Protein AF-A0A415JH06-F1 (afdb_monomer_lite)

Secondary structure (DSSP, 8-state):
-PPPHHHHHHHHHHHTB-TTS-EEEEE-SSEEEEE-TTSSS-EEEEEEEETTTTEEEEEEEESSHHHHHHHHS----PPPHHHHHHHHHHHHHHHHTT---TT---HHHHHHHHHHT--HHHHTHHHHHHHHHHHS-HHHHHHHHHHHHHHHSS-HHHHHHHHHHHHHHHHHHHHHHHHHHHHHHHHHHTTTT--------------

Radius of gyration: 36.56 Å; chains: 1; bounding box: 69×74×121 Å

Structure (mmCIF, N/CA/C/O backbone):
data_AF-A0A415JH06-F1
#
_entry.id   AF-A0A415JH06-F1
#
loop_
_atom_site.group_PDB
_atom_site.id
_atom_site.type_symbol
_atom_site.label_atom_id
_atom_site.label_alt_id
_atom_site.label_comp_id
_atom_site.label_asym_id
_atom_site.label_entity_id
_atom_site.label_seq_id
_atom_site.pdbx_PDB_ins_code
_atom_site.Cartn_x
_atom_site.Cartn_y
_atom_site.Cartn_z
_atom_site.occupancy
_atom_site.B_iso_or_equiv
_atom_site.auth_seq_id
_atom_site.auth_comp_id
_atom_site.auth_asym_id
_atom_site.auth_atom_id
_atom_site.pdbx_PDB_model_num
ATOM 1 N N . MET A 1 1 ? 10.300 -37.126 -25.529 1.00 42.97 1 MET A N 1
ATOM 2 C CA . MET A 1 1 ? 10.811 -37.361 -24.164 1.00 42.97 1 MET A CA 1
ATOM 3 C C . MET A 1 1 ? 10.713 -36.023 -23.460 1.00 42.97 1 MET A C 1
ATOM 5 O O . MET A 1 1 ? 11.270 -35.069 -23.977 1.00 42.97 1 MET A O 1
ATOM 9 N N . THR A 1 2 ? 9.890 -35.905 -22.423 1.00 51.53 2 THR A N 1
ATOM 10 C CA . THR A 1 2 ? 9.711 -34.659 -21.663 1.00 51.53 2 THR A CA 1
ATOM 11 C C . THR A 1 2 ? 10.742 -34.637 -20.541 1.00 51.53 2 THR A C 1
ATOM 13 O O . THR A 1 2 ? 10.741 -35.566 -19.733 1.00 51.53 2 THR A O 1
ATOM 16 N N . ASN A 1 3 ? 11.623 -33.631 -20.522 1.00 54.59 3 ASN A N 1
ATOM 17 C CA . ASN A 1 3 ? 12.572 -33.435 -19.422 1.00 54.59 3 ASN A CA 1
ATOM 18 C C . ASN A 1 3 ? 11.812 -33.326 -18.097 1.00 54.59 3 ASN A C 1
ATOM 20 O O . ASN A 1 3 ? 10.712 -32.770 -18.035 1.00 54.59 3 ASN A O 1
ATOM 24 N N . SER A 1 4 ? 12.384 -33.890 -17.041 1.00 73.12 4 SER A N 1
ATOM 25 C CA . SER A 1 4 ? 11.840 -33.763 -15.696 1.00 73.12 4 SER A CA 1
ATOM 26 C C . SER A 1 4 ? 11.995 -32.321 -15.189 1.00 73.12 4 SER A C 1
ATOM 28 O O . SER A 1 4 ? 12.929 -31.611 -15.557 1.00 73.12 4 SER A O 1
ATOM 30 N N . TYR A 1 5 ? 11.089 -31.874 -14.317 1.00 62.12 5 TYR A N 1
ATOM 31 C CA . TYR A 1 5 ? 11.117 -30.527 -13.725 1.00 62.12 5 TYR A CA 1
ATOM 32 C C . TYR A 1 5 ? 12.491 -30.108 -13.132 1.00 62.12 5 TYR A C 1
ATOM 34 O O . TYR A 1 5 ? 12.878 -28.951 -13.301 1.00 62.12 5 TYR A O 1
ATOM 42 N N . PRO A 1 6 ? 13.280 -31.002 -12.492 1.00 68.50 6 PRO A N 1
ATOM 43 C CA . PRO A 1 6 ? 14.642 -30.678 -12.051 1.00 68.50 6 PRO A CA 1
ATOM 44 C C . PRO A 1 6 ? 15.636 -30.460 -13.202 1.00 68.50 6 PRO A C 1
ATOM 46 O O . PRO A 1 6 ? 16.475 -29.567 -13.117 1.00 68.50 6 PRO A O 1
ATOM 49 N N . GLU A 1 7 ? 15.542 -31.248 -14.276 1.00 68.12 7 GLU A N 1
ATOM 50 C CA . GLU A 1 7 ? 16.403 -31.112 -15.462 1.00 68.12 7 GLU A CA 1
ATOM 51 C C . GLU A 1 7 ? 16.113 -29.810 -16.208 1.00 68.12 7 GLU A C 1
ATOM 53 O O . GLU A 1 7 ? 17.033 -29.183 -16.724 1.00 68.12 7 GLU A O 1
ATOM 58 N N . GLN A 1 8 ? 14.852 -29.370 -16.208 1.00 67.25 8 GLN A N 1
ATOM 59 C CA . GLN A 1 8 ? 14.459 -28.091 -16.790 1.00 67.25 8 GLN A CA 1
ATOM 60 C C . GLN A 1 8 ? 15.022 -26.908 -15.993 1.00 67.25 8 GLN A C 1
ATOM 62 O O . GLN A 1 8 ? 15.700 -26.071 -16.570 1.00 67.25 8 GLN A O 1
ATOM 67 N N . LYS A 1 9 ? 14.902 -26.906 -14.657 1.00 66.94 9 LYS A N 1
ATOM 68 C CA . LYS A 1 9 ? 15.532 -25.870 -13.812 1.00 66.94 9 LYS A CA 1
ATOM 69 C C . LYS A 1 9 ? 17.047 -25.786 -13.977 1.00 66.94 9 LYS A C 1
ATOM 71 O O . LYS A 1 9 ? 17.619 -24.705 -13.885 1.00 66.94 9 LYS A O 1
ATOM 76 N N . MET A 1 10 ? 17.705 -26.929 -14.160 1.00 64.25 10 MET A N 1
ATOM 77 C CA . MET A 1 10 ? 19.150 -26.976 -14.365 1.00 64.25 10 MET A CA 1
ATOM 78 C C . MET A 1 10 ? 19.542 -26.468 -15.758 1.00 64.25 10 MET A C 1
ATOM 80 O O . MET A 1 10 ? 20.566 -25.802 -15.877 1.00 64.25 10 MET A O 1
ATOM 84 N N . ALA A 1 11 ? 18.731 -26.736 -16.786 1.00 65.25 11 ALA A N 1
ATOM 85 C CA . ALA A 1 11 ? 18.907 -26.162 -18.117 1.00 65.25 11 ALA A CA 1
ATOM 86 C C . ALA A 1 11 ? 18.709 -24.636 -18.100 1.00 65.25 11 ALA A C 1
ATOM 88 O O . ALA A 1 11 ? 19.595 -23.914 -18.549 1.00 65.25 11 ALA A O 1
ATOM 89 N N . ASP A 1 12 ? 17.637 -24.150 -17.470 1.00 64.69 12 ASP A N 1
ATOM 90 C CA . ASP A 1 12 ? 17.340 -22.717 -17.342 1.00 64.69 12 ASP A CA 1
ATOM 91 C C . ASP A 1 12 ? 18.459 -21.974 -16.578 1.00 64.69 12 ASP A C 1
ATOM 93 O O . ASP A 1 12 ? 18.867 -20.872 -16.941 1.00 64.69 12 ASP A O 1
ATOM 97 N N . ALA A 1 13 ? 19.024 -22.599 -15.536 1.00 61.72 13 ALA A N 1
ATOM 98 C CA . ALA A 1 13 ? 20.145 -22.037 -14.781 1.00 61.72 13 ALA A CA 1
ATOM 99 C C . ALA A 1 13 ? 21.459 -21.985 -15.582 1.00 61.72 13 ALA A C 1
ATOM 101 O O . ALA A 1 13 ? 22.298 -21.126 -15.316 1.00 61.72 13 ALA A O 1
ATOM 102 N N . LEU A 1 14 ? 21.655 -22.899 -16.537 1.00 61.44 14 LEU A N 1
ATOM 103 C CA . LEU A 1 14 ? 22.825 -22.910 -17.419 1.00 61.44 14 LEU A CA 1
ATOM 104 C C . LEU A 1 14 ? 22.693 -21.884 -18.549 1.00 61.44 14 LEU A C 1
ATOM 106 O O . LEU A 1 14 ? 23.699 -21.296 -18.933 1.00 61.44 14 LEU A O 1
ATOM 110 N N . GLU A 1 15 ? 21.478 -21.628 -19.040 1.00 71.31 15 GLU A N 1
ATOM 111 C CA . GLU A 1 15 ? 21.206 -20.555 -20.010 1.00 71.31 15 GLU A CA 1
ATOM 112 C C . GLU A 1 15 ? 21.390 -19.156 -19.403 1.00 71.31 15 GLU A C 1
ATOM 114 O O . GLU A 1 15 ? 21.759 -18.214 -20.102 1.00 71.31 15 GLU A O 1
ATOM 119 N N . ALA A 1 16 ? 21.207 -19.023 -18.087 1.00 75.00 16 ALA A N 1
ATOM 120 C CA . ALA A 1 16 ? 21.430 -17.775 -17.362 1.00 75.00 16 ALA A CA 1
ATOM 121 C C . ALA A 1 16 ? 22.917 -17.436 -17.137 1.00 75.00 16 ALA A C 1
ATOM 123 O O . ALA A 1 16 ? 23.209 -16.407 -16.531 1.00 75.00 16 ALA A O 1
ATOM 124 N N . ILE A 1 17 ? 23.864 -18.274 -17.572 1.00 81.56 17 ILE A N 1
ATOM 125 C CA . ILE A 1 17 ? 25.303 -18.053 -17.378 1.00 81.56 17 ILE A CA 1
ATOM 126 C C . ILE A 1 17 ? 25.980 -17.875 -18.738 1.00 81.56 17 ILE A C 1
ATOM 128 O O . ILE A 1 17 ? 25.924 -18.756 -19.594 1.00 81.56 17 ILE A O 1
ATOM 132 N N . ASP A 1 18 ? 26.656 -16.743 -18.939 1.00 79.25 18 ASP A N 1
ATOM 133 C CA . ASP A 1 18 ? 27.410 -16.502 -20.168 1.00 79.25 18 ASP A CA 1
ATOM 134 C C . ASP A 1 18 ? 28.688 -17.361 -20.245 1.00 79.25 18 ASP A C 1
ATOM 136 O O . ASP A 1 18 ? 29.145 -17.974 -19.276 1.00 79.25 18 ASP A O 1
ATOM 140 N N . THR A 1 19 ? 29.325 -17.374 -21.416 1.00 77.25 19 THR A N 1
ATOM 141 C CA . THR A 1 19 ? 30.556 -18.146 -21.670 1.00 77.25 19 THR A CA 1
ATOM 142 C C . THR A 1 19 ? 31.746 -17.751 -20.784 1.00 77.25 19 THR A C 1
ATOM 144 O O . THR A 1 19 ? 32.73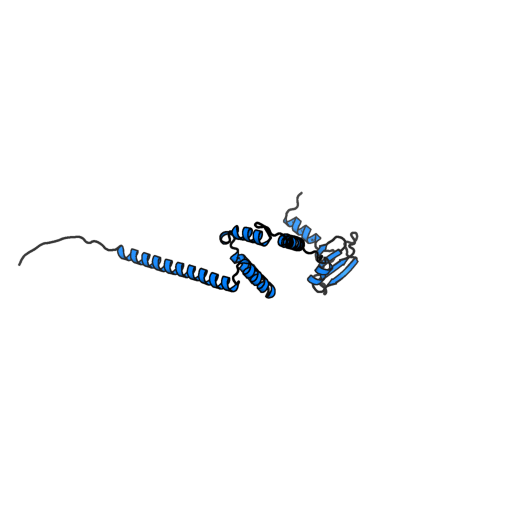9 -18.479 -20.727 1.00 77.25 19 THR A O 1
ATOM 147 N N . LYS A 1 20 ? 31.663 -16.616 -20.080 1.00 79.88 20 LYS A N 1
ATOM 148 C CA . LYS A 1 20 ? 32.675 -16.098 -19.151 1.00 79.88 20 LYS A CA 1
ATOM 149 C C . LYS A 1 20 ? 32.306 -16.348 -17.681 1.00 79.88 20 LYS A C 1
ATOM 151 O O . LYS A 1 20 ? 33.088 -15.983 -16.805 1.00 79.88 20 LYS A O 1
ATOM 156 N N . GLY A 1 21 ? 31.173 -16.997 -17.403 1.00 82.69 21 GLY A N 1
ATOM 157 C CA . GLY A 1 21 ? 30.698 -17.286 -16.050 1.00 82.69 21 GLY A CA 1
ATOM 158 C C . GLY A 1 21 ? 29.943 -16.129 -15.389 1.00 82.69 21 GLY A C 1
ATOM 159 O O . GLY A 1 21 ? 29.762 -16.144 -14.170 1.00 82.69 21 GLY A O 1
ATOM 160 N N . ASN A 1 22 ? 29.525 -15.121 -16.159 1.00 87.00 22 ASN A N 1
ATOM 161 C CA . ASN A 1 22 ? 28.680 -14.036 -15.669 1.00 87.00 22 ASN A CA 1
ATOM 162 C C . ASN A 1 22 ? 27.217 -14.472 -15.673 1.00 87.00 22 ASN A C 1
ATOM 164 O O . ASN A 1 22 ? 26.789 -15.203 -16.560 1.00 87.00 22 ASN A O 1
ATOM 168 N N . ILE A 1 23 ? 26.443 -13.993 -14.705 1.00 89.69 23 ILE A N 1
ATOM 169 C CA . ILE A 1 23 ? 25.026 -14.336 -14.573 1.00 89.69 23 ILE A CA 1
ATOM 170 C C . ILE A 1 23 ? 24.193 -13.268 -15.279 1.00 89.69 23 ILE A C 1
ATOM 172 O O . ILE A 1 23 ? 24.286 -12.093 -14.930 1.00 89.69 23 ILE A O 1
ATOM 176 N N . VAL A 1 24 ? 23.371 -13.664 -16.245 1.00 88.94 24 VAL A N 1
ATOM 177 C CA . VAL A 1 24 ? 22.401 -12.804 -16.925 1.00 88.94 24 VAL A CA 1
ATOM 178 C C . VAL A 1 24 ? 21.222 -12.565 -15.984 1.00 88.94 24 VAL A C 1
ATOM 180 O O . VAL A 1 24 ? 20.473 -13.483 -15.663 1.00 88.94 24 VAL A O 1
ATOM 183 N N . LEU A 1 25 ? 21.076 -11.328 -15.514 1.00 88.81 25 LEU A N 1
ATOM 184 C CA . LEU A 1 25 ? 19.974 -10.904 -14.649 1.00 88.81 25 LEU A CA 1
ATOM 185 C C . LEU A 1 25 ? 18.750 -10.478 -15.466 1.00 88.81 25 LEU A C 1
ATOM 187 O O . LEU A 1 25 ? 17.620 -10.748 -15.071 1.00 88.81 25 LEU A O 1
ATOM 191 N N . GLN A 1 26 ? 18.980 -9.806 -16.597 1.00 87.94 26 GLN A N 1
ATOM 192 C CA . GLN A 1 26 ? 17.938 -9.339 -17.508 1.00 87.94 26 GLN A CA 1
ATOM 193 C C . GLN A 1 26 ? 18.498 -9.274 -18.935 1.00 87.94 26 GLN A C 1
ATOM 195 O O . GLN A 1 26 ? 19.678 -8.981 -19.118 1.00 87.94 26 GLN A O 1
ATOM 200 N N . ASN A 1 27 ? 17.672 -9.554 -19.940 1.00 85.62 27 ASN A N 1
ATOM 201 C CA . ASN A 1 27 ? 18.050 -9.528 -21.354 1.00 85.62 27 ASN A CA 1
ATOM 202 C C . ASN A 1 27 ? 16.876 -8.968 -22.169 1.00 85.62 27 ASN A C 1
ATOM 204 O O . ASN A 1 27 ? 15.750 -9.436 -22.004 1.00 85.62 27 ASN A O 1
ATOM 208 N N . ASN A 1 28 ? 17.130 -7.966 -23.012 1.00 83.06 28 ASN A N 1
ATOM 209 C CA . ASN A 1 28 ? 16.125 -7.354 -23.890 1.00 83.06 28 ASN A CA 1
ATOM 210 C C . ASN A 1 28 ? 16.390 -7.623 -25.389 1.00 83.06 28 ASN A C 1
ATOM 212 O O . ASN A 1 28 ? 15.697 -7.079 -26.245 1.00 83.06 28 ASN A O 1
ATOM 216 N N . GLY A 1 29 ? 17.367 -8.478 -25.703 1.00 78.00 29 GLY A N 1
ATOM 217 C CA . GLY A 1 29 ? 17.776 -8.860 -27.053 1.00 78.00 29 GLY A CA 1
ATOM 218 C C . GLY A 1 29 ? 19.007 -8.102 -27.550 1.00 78.00 29 GLY A C 1
ATOM 219 O O . GLY A 1 29 ? 19.941 -8.733 -28.039 1.00 78.00 29 GLY A O 1
ATOM 220 N N . GLU A 1 30 ? 19.036 -6.776 -27.410 1.00 81.06 30 GLU A N 1
ATOM 221 C CA . GLU A 1 30 ? 20.178 -5.950 -27.840 1.00 81.06 30 GLU A CA 1
ATOM 222 C C . GLU A 1 30 ? 21.250 -5.847 -26.746 1.00 81.06 30 GLU A C 1
ATOM 224 O O . GLU A 1 30 ? 22.451 -5.934 -27.032 1.00 81.06 30 GLU A O 1
ATOM 229 N N . ASP A 1 31 ? 20.792 -5.765 -25.494 1.00 90.00 31 ASP A N 1
ATOM 230 C CA . ASP A 1 31 ? 21.599 -5.606 -24.296 1.00 90.00 31 ASP A CA 1
ATOM 231 C C . ASP A 1 31 ? 21.221 -6.638 -23.216 1.00 90.00 31 ASP A C 1
ATOM 233 O O . ASP A 1 31 ? 20.092 -7.139 -23.137 1.00 90.00 31 ASP A O 1
ATOM 237 N N . ALA A 1 32 ? 22.161 -6.914 -22.311 1.00 91.38 32 ALA A N 1
ATOM 238 C CA . ALA A 1 32 ? 21.901 -7.686 -21.100 1.00 91.38 32 ALA A CA 1
ATOM 239 C C . ALA A 1 32 ? 22.513 -7.060 -19.849 1.00 91.38 32 ALA A C 1
ATOM 241 O O . ALA A 1 32 ? 23.666 -6.632 -19.837 1.00 91.38 32 ALA A O 1
ATOM 242 N N . LEU A 1 33 ? 21.762 -7.100 -18.753 1.00 92.06 33 LEU A N 1
ATOM 243 C CA . LEU A 1 33 ? 22.264 -6.797 -17.424 1.00 92.06 33 LEU A CA 1
ATOM 244 C C . LEU A 1 33 ? 22.910 -8.050 -16.835 1.00 92.06 33 LEU A C 1
ATOM 246 O O . LEU A 1 33 ? 22.245 -9.063 -16.618 1.00 92.06 33 LEU A O 1
ATOM 250 N N . LEU A 1 34 ? 24.204 -7.973 -16.545 1.00 92.12 34 LEU A N 1
ATOM 251 C CA . LEU A 1 34 ? 25.013 -9.074 -16.040 1.00 92.12 34 LEU A CA 1
ATOM 252 C C . LEU A 1 34 ? 25.485 -8.816 -14.607 1.00 92.12 34 LEU A C 1
ATOM 254 O O . LEU A 1 34 ? 25.907 -7.709 -14.262 1.00 92.12 34 LEU A O 1
ATOM 258 N N . PHE A 1 35 ? 25.520 -9.875 -13.801 1.00 91.75 35 PHE A N 1
ATOM 259 C CA . PHE A 1 35 ? 26.282 -9.944 -12.562 1.00 91.75 35 PHE A CA 1
ATOM 260 C C . PHE A 1 35 ? 27.609 -10.671 -12.789 1.00 91.75 35 PHE A C 1
ATOM 262 O O . PHE A 1 35 ? 27.647 -11.813 -13.247 1.00 91.75 35 PHE A O 1
ATOM 269 N N . MET A 1 36 ? 28.706 -10.011 -12.425 1.00 89.50 36 MET A N 1
ATOM 270 C CA . MET A 1 36 ? 30.073 -10.492 -12.612 1.00 89.50 36 MET A CA 1
ATOM 271 C C . MET A 1 36 ? 30.698 -10.813 -11.244 1.00 89.50 36 MET A C 1
ATOM 273 O O . MET A 1 36 ? 31.287 -9.930 -10.610 1.00 89.50 36 MET A O 1
ATOM 277 N N . PRO A 1 37 ? 30.586 -12.062 -10.751 1.00 83.50 37 PRO A N 1
ATOM 278 C CA . PRO A 1 37 ? 30.957 -12.419 -9.377 1.00 83.50 37 PRO A CA 1
ATOM 279 C C . PRO A 1 37 ? 32.440 -12.195 -9.055 1.00 83.50 37 PRO A C 1
ATOM 281 O O . PRO A 1 37 ? 32.792 -11.946 -7.902 1.00 83.50 37 PRO A O 1
ATOM 284 N N . SER A 1 38 ? 33.312 -12.276 -10.062 1.00 79.88 38 SER A N 1
ATOM 285 C CA . SER A 1 38 ? 34.767 -12.151 -9.910 1.00 79.88 38 SER A CA 1
ATOM 286 C C . SER A 1 38 ? 35.317 -10.759 -10.247 1.00 79.88 38 SER A C 1
ATOM 288 O O . SER A 1 38 ? 36.531 -10.565 -10.198 1.00 79.88 38 SER A O 1
ATOM 290 N N . ALA A 1 39 ? 34.461 -9.790 -10.590 1.00 80.94 39 ALA A N 1
ATOM 291 C CA . ALA A 1 39 ? 34.873 -8.449 -10.999 1.00 80.94 39 ALA A CA 1
ATOM 292 C C . ALA A 1 39 ? 34.780 -7.420 -9.856 1.00 80.94 39 ALA A C 1
ATOM 294 O O . ALA A 1 39 ? 33.991 -7.555 -8.922 1.00 80.94 39 ALA A O 1
ATOM 295 N N . VAL A 1 40 ? 35.590 -6.355 -9.949 1.00 77.50 40 VAL A N 1
ATOM 296 C CA . VAL A 1 40 ? 35.564 -5.226 -8.996 1.00 77.50 40 VAL A CA 1
ATOM 297 C C . VAL A 1 40 ? 34.262 -4.431 -9.131 1.00 77.50 40 VAL A C 1
ATOM 299 O O . VAL A 1 40 ? 33.624 -4.114 -8.130 1.00 77.50 40 VAL A O 1
ATOM 302 N N . ALA A 1 41 ? 33.846 -4.147 -10.368 1.00 79.56 41 ALA A N 1
ATOM 303 C CA . ALA A 1 41 ? 32.498 -3.684 -10.675 1.00 79.56 41 ALA A CA 1
ATOM 304 C C . ALA A 1 41 ? 31.624 -4.916 -10.913 1.00 79.56 41 ALA A C 1
ATOM 306 O O . ALA A 1 41 ? 31.857 -5.658 -11.861 1.00 79.56 41 ALA A O 1
ATOM 307 N N . LYS A 1 42 ? 30.666 -5.171 -10.021 1.00 88.25 42 LYS A N 1
ATOM 308 C CA . LYS A 1 42 ? 29.897 -6.425 -10.011 1.00 88.25 42 LYS A CA 1
ATOM 309 C C . LYS A 1 42 ? 28.739 -6.448 -11.003 1.00 88.25 42 LYS A C 1
ATOM 311 O O . LYS A 1 42 ? 28.176 -7.515 -11.215 1.00 88.25 42 LYS A O 1
ATOM 316 N N . PHE A 1 43 ? 28.390 -5.307 -11.590 1.00 92.50 43 PHE A N 1
ATOM 317 C CA . PHE A 1 43 ? 27.259 -5.179 -12.502 1.00 92.50 43 PHE A CA 1
ATOM 318 C C . PHE A 1 43 ? 27.715 -4.562 -13.820 1.00 92.50 43 PHE A C 1
ATOM 320 O O . PHE A 1 43 ? 28.510 -3.618 -13.827 1.00 92.50 43 PHE A O 1
ATOM 327 N N . CYS A 1 44 ? 27.228 -5.115 -14.926 1.00 92.38 44 CYS A N 1
ATOM 328 C CA . CYS A 1 44 ? 27.561 -4.676 -16.274 1.00 92.38 44 CYS A CA 1
ATOM 329 C C . CYS A 1 44 ? 26.309 -4.663 -17.136 1.00 92.38 44 CYS A C 1
ATOM 331 O O . CYS A 1 44 ? 25.599 -5.662 -17.167 1.00 92.38 44 CYS A O 1
ATOM 333 N N . ILE A 1 45 ? 26.074 -3.577 -17.859 1.00 92.94 45 ILE A N 1
ATOM 334 C CA . ILE A 1 45 ? 25.189 -3.615 -19.019 1.00 92.94 45 ILE A CA 1
ATOM 335 C C . ILE A 1 45 ? 26.062 -3.988 -20.205 1.00 92.94 45 ILE A C 1
ATOM 337 O O . ILE A 1 45 ? 26.944 -3.222 -20.589 1.00 92.94 45 ILE A O 1
ATOM 341 N N . ALA A 1 46 ? 25.878 -5.193 -20.717 1.00 91.50 46 ALA A N 1
ATOM 342 C CA . ALA A 1 46 ? 26.606 -5.721 -21.848 1.00 91.50 4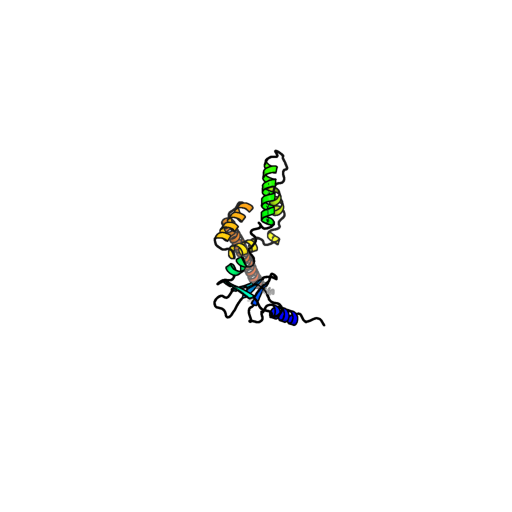6 ALA A CA 1
ATOM 343 C C . ALA A 1 46 ? 25.819 -5.465 -23.133 1.00 91.50 46 ALA A C 1
ATOM 345 O O . ALA A 1 46 ? 24.613 -5.678 -23.165 1.00 91.50 46 ALA A O 1
ATOM 346 N N . HIS A 1 47 ? 26.519 -5.025 -24.174 1.00 90.81 47 HIS A N 1
ATOM 347 C CA . HIS A 1 47 ? 25.926 -4.577 -25.430 1.00 90.81 47 HIS A CA 1
ATOM 348 C C . HIS A 1 47 ? 26.460 -5.390 -26.610 1.00 90.81 47 HIS A C 1
ATOM 350 O O . HIS A 1 47 ? 27.623 -5.825 -26.606 1.00 90.81 47 HIS A O 1
ATOM 356 N N . GLY A 1 48 ? 25.632 -5.541 -27.646 1.00 85.31 48 GLY A N 1
ATOM 357 C CA . GLY A 1 48 ? 26.040 -6.114 -28.928 1.00 85.31 48 GLY A CA 1
ATOM 358 C C . GLY A 1 48 ? 26.438 -7.580 -28.799 1.00 85.31 48 GLY A C 1
ATOM 359 O O . GLY A 1 48 ? 27.620 -7.916 -28.948 1.00 85.31 48 GLY A O 1
ATOM 360 N N . TYR A 1 49 ? 25.459 -8.427 -28.479 1.00 86.50 49 TYR A N 1
ATOM 361 C CA . TYR A 1 49 ? 25.639 -9.873 -28.429 1.00 86.50 49 TYR A CA 1
ATOM 362 C C . TYR A 1 49 ? 25.999 -10.426 -29.810 1.00 86.50 49 TYR A C 1
ATOM 364 O O . TYR A 1 49 ? 25.281 -10.219 -30.786 1.00 86.50 49 TYR A O 1
ATOM 372 N N . ASP A 1 50 ? 27.110 -11.149 -29.888 1.00 83.88 50 ASP A N 1
ATOM 373 C CA . ASP A 1 50 ? 27.499 -11.904 -31.071 1.00 83.88 50 ASP A CA 1
ATOM 374 C C . ASP A 1 50 ? 27.109 -13.374 -30.894 1.00 83.88 50 ASP A C 1
ATOM 376 O O . ASP A 1 50 ? 27.721 -14.110 -30.113 1.00 83.88 50 ASP A O 1
ATOM 380 N N . GLU A 1 51 ? 26.106 -13.809 -31.658 1.00 80.19 51 GLU A N 1
ATOM 381 C CA . GLU A 1 51 ? 25.606 -15.187 -31.664 1.00 80.19 51 GLU A CA 1
ATOM 382 C C . GLU A 1 51 ? 26.656 -16.209 -32.126 1.00 80.19 51 GLU A C 1
ATOM 384 O O . GLU A 1 51 ? 26.584 -17.375 -31.741 1.00 80.19 51 GLU A O 1
ATOM 389 N N . GLN A 1 52 ? 27.642 -15.812 -32.942 1.00 82.44 52 GLN A N 1
ATOM 390 C CA . GLN A 1 52 ? 28.659 -16.746 -33.443 1.00 82.44 52 GLN A CA 1
ATOM 391 C C . GLN A 1 52 ? 29.701 -17.083 -32.379 1.00 82.44 52 GLN A C 1
ATOM 393 O O . GLN A 1 52 ? 30.209 -18.205 -32.336 1.00 82.44 52 GLN A O 1
ATOM 398 N N . THR A 1 53 ? 30.045 -16.107 -31.540 1.00 79.12 53 THR A N 1
ATOM 399 C CA . THR A 1 53 ? 31.048 -16.260 -30.477 1.00 79.12 53 THR A CA 1
ATOM 400 C C . THR A 1 53 ? 30.430 -16.426 -29.092 1.00 79.12 53 THR A C 1
ATOM 402 O O . THR A 1 53 ? 31.162 -16.659 -28.127 1.00 79.12 53 THR A O 1
ATOM 405 N N . CYS A 1 54 ? 29.100 -16.330 -28.990 1.00 73.06 54 CYS A N 1
ATOM 406 C CA . CYS A 1 54 ? 28.339 -16.313 -27.744 1.00 73.06 54 CYS A CA 1
ATOM 407 C C . CYS A 1 54 ? 28.930 -15.312 -26.738 1.00 73.06 54 CYS A C 1
ATOM 409 O O . CYS A 1 54 ? 29.192 -15.655 -25.576 1.00 73.06 54 CYS A O 1
ATOM 411 N N . SER A 1 55 ? 29.227 -14.094 -27.204 1.00 79.88 55 SER A N 1
ATOM 412 C CA . SER A 1 55 ? 29.940 -13.090 -26.415 1.00 79.88 55 SER A CA 1
ATOM 413 C C . SER A 1 55 ? 29.436 -11.667 -26.647 1.00 79.88 55 SER A C 1
ATOM 415 O O . SER A 1 55 ? 28.911 -11.336 -27.703 1.00 79.88 55 SER A O 1
ATOM 417 N N . TRP A 1 56 ? 29.602 -10.823 -25.632 1.00 84.69 56 TRP A N 1
ATOM 418 C CA . TRP A 1 56 ? 29.237 -9.409 -25.674 1.00 84.69 56 TRP A CA 1
ATOM 419 C C . TRP A 1 56 ? 30.402 -8.542 -26.154 1.00 84.69 56 TRP A C 1
ATOM 421 O O . TRP A 1 56 ? 31.549 -8.758 -25.742 1.00 84.69 56 TRP A O 1
ATOM 431 N N . SER A 1 57 ? 30.098 -7.532 -26.970 1.00 83.69 57 SER A N 1
ATOM 432 C CA . SER A 1 57 ? 31.091 -6.672 -27.624 1.00 83.69 57 SER A CA 1
ATOM 433 C C . SER A 1 57 ? 31.740 -5.666 -26.669 1.00 83.69 57 SER A C 1
ATOM 435 O O . SER A 1 57 ? 32.962 -5.512 -26.649 1.00 83.69 57 SER A O 1
ATOM 437 N N . HIS A 1 58 ? 30.936 -4.975 -25.862 1.00 87.25 58 HIS A N 1
ATOM 438 C CA . HIS A 1 58 ? 31.406 -4.036 -24.843 1.00 87.25 58 HIS A CA 1
ATOM 439 C C . HIS A 1 58 ? 30.408 -3.949 -23.688 1.00 87.25 58 HIS A C 1
ATOM 441 O O . HIS A 1 58 ? 29.320 -4.516 -23.760 1.00 87.25 58 HIS A O 1
ATOM 447 N N . GLY A 1 59 ? 30.777 -3.251 -22.612 1.00 90.75 59 GLY A N 1
ATOM 448 C CA . GLY A 1 59 ? 29.888 -3.099 -21.469 1.00 90.75 59 GLY A CA 1
ATOM 449 C C . GLY A 1 59 ? 30.105 -1.824 -20.668 1.00 90.75 59 GLY A C 1
ATOM 450 O O . GLY A 1 59 ? 31.216 -1.288 -20.619 1.00 90.75 59 GLY A O 1
ATOM 451 N N . SER A 1 60 ? 29.022 -1.364 -20.052 1.00 92.31 60 SER A N 1
ATOM 452 C CA . SER A 1 60 ? 28.966 -0.235 -19.127 1.00 92.31 60 SER A CA 1
ATOM 453 C C . SER A 1 60 ? 28.956 -0.778 -17.698 1.00 92.31 60 SER A C 1
ATOM 455 O O . SER A 1 60 ? 28.118 -1.608 -17.351 1.00 92.31 60 SER A O 1
ATOM 457 N N . TYR A 1 61 ? 29.917 -0.362 -16.872 1.00 92.19 61 TYR A N 1
ATOM 458 C CA . TYR A 1 61 ? 30.194 -0.983 -15.572 1.00 92.19 61 TYR A CA 1
ATOM 459 C C . TYR A 1 61 ? 29.658 -0.146 -14.413 1.00 92.19 61 TYR A C 1
ATOM 461 O O . TYR A 1 61 ? 29.931 1.051 -14.326 1.00 92.19 61 TYR A O 1
ATOM 469 N N . TYR A 1 62 ? 28.987 -0.802 -13.467 1.00 89.19 62 TYR A N 1
ATOM 470 C CA . TYR A 1 62 ? 28.339 -0.162 -12.325 1.00 89.19 62 TYR A CA 1
ATOM 471 C C . TYR A 1 62 ? 28.773 -0.803 -11.005 1.00 89.19 62 TYR A C 1
ATOM 473 O O . TYR A 1 62 ? 29.043 -2.005 -10.904 1.00 89.19 62 TYR A O 1
ATOM 481 N N . SER A 1 63 ? 28.840 0.021 -9.960 1.00 83.88 63 SER A N 1
ATOM 482 C CA . SER A 1 63 ? 29.235 -0.406 -8.614 1.00 83.88 63 SER A CA 1
ATOM 483 C C . SER A 1 63 ? 28.097 -1.058 -7.826 1.00 83.88 63 SER A C 1
ATOM 485 O O . SER A 1 63 ? 28.364 -1.834 -6.909 1.00 83.88 63 SER A O 1
ATOM 487 N N . ASN A 1 64 ? 26.840 -0.770 -8.174 1.00 87.12 64 ASN A N 1
ATOM 488 C CA . ASN A 1 64 ? 25.652 -1.295 -7.506 1.00 87.12 64 ASN A CA 1
ATOM 489 C C . ASN A 1 64 ? 24.553 -1.662 -8.516 1.00 87.12 64 ASN A C 1
ATOM 491 O O . ASN A 1 64 ? 24.508 -1.111 -9.616 1.00 87.12 64 ASN A O 1
ATOM 495 N N . LEU A 1 65 ? 23.681 -2.594 -8.116 1.00 87.50 65 LEU A N 1
ATOM 496 C CA . LEU A 1 65 ? 22.612 -3.127 -8.961 1.00 87.50 65 LEU A CA 1
ATOM 497 C C . LEU A 1 65 ? 21.563 -2.069 -9.299 1.00 87.50 65 LEU A C 1
ATOM 499 O O . LEU A 1 65 ? 21.084 -2.045 -10.421 1.00 87.50 65 LEU A O 1
ATOM 503 N N . THR A 1 66 ? 21.226 -1.186 -8.356 1.00 83.75 66 THR A N 1
ATOM 504 C CA . THR A 1 66 ? 20.192 -0.159 -8.541 1.00 83.75 66 THR A CA 1
ATOM 505 C C . THR A 1 66 ? 20.529 0.772 -9.702 1.00 83.75 66 THR A C 1
ATOM 507 O O . THR A 1 66 ? 19.716 0.935 -10.603 1.00 83.75 66 THR A O 1
ATOM 510 N N . ALA A 1 67 ? 21.748 1.315 -9.736 1.00 85.12 67 ALA A N 1
ATOM 511 C CA . ALA A 1 67 ? 22.207 2.179 -10.821 1.00 85.12 67 ALA A CA 1
ATOM 512 C C . ALA A 1 67 ? 22.239 1.444 -12.170 1.00 85.12 67 ALA A C 1
ATOM 514 O O . ALA A 1 67 ? 21.817 1.999 -13.177 1.00 85.12 67 ALA A O 1
ATOM 515 N N . ALA A 1 68 ? 22.698 0.187 -12.179 1.00 88.25 68 ALA A N 1
ATOM 516 C CA . ALA A 1 68 ? 22.719 -0.629 -13.391 1.00 88.25 68 ALA A CA 1
ATOM 517 C C . ALA A 1 68 ? 21.302 -0.938 -13.899 1.00 88.25 68 ALA A C 1
ATOM 519 O O . ALA A 1 68 ? 21.044 -0.862 -15.090 1.00 88.25 68 ALA A O 1
ATOM 520 N N . SER A 1 69 ? 20.375 -1.259 -12.994 1.00 85.31 69 SER A N 1
ATOM 521 C CA . SER A 1 69 ? 18.985 -1.575 -13.322 1.00 85.31 69 SER A CA 1
ATOM 522 C C . SER A 1 69 ? 18.237 -0.361 -13.861 1.00 85.31 69 SER A C 1
ATOM 524 O O . SER A 1 69 ? 17.506 -0.505 -14.832 1.00 85.31 69 SER A O 1
ATOM 526 N N . MET A 1 70 ? 18.428 0.817 -13.256 1.00 84.62 70 MET A N 1
ATOM 527 C CA . MET A 1 70 ? 17.804 2.063 -13.712 1.00 84.62 70 MET A CA 1
ATOM 528 C C . MET A 1 70 ? 18.296 2.492 -15.092 1.00 84.62 70 MET A C 1
ATOM 530 O O . MET A 1 70 ? 17.532 3.077 -15.843 1.00 84.62 70 MET A O 1
ATOM 534 N N . GLU A 1 71 ? 19.558 2.229 -15.428 1.00 87.44 71 GLU A N 1
ATOM 535 C CA . GLU A 1 71 ? 20.063 2.525 -16.770 1.00 87.44 71 GLU A CA 1
ATOM 536 C C . GLU A 1 71 ? 19.624 1.459 -17.788 1.00 87.44 71 GLU A C 1
ATOM 538 O O . GLU A 1 71 ? 19.268 1.790 -18.912 1.00 87.44 71 GLU A O 1
ATOM 543 N N . PHE A 1 72 ? 19.635 0.177 -17.402 1.00 86.12 72 PHE A N 1
ATOM 544 C CA . PHE A 1 72 ? 19.294 -0.941 -18.291 1.00 86.12 72 PHE A CA 1
ATOM 545 C C . PHE A 1 72 ? 17.822 -0.945 -18.701 1.00 86.12 72 PHE A C 1
ATOM 547 O O . PHE A 1 72 ? 17.462 -1.242 -19.837 1.00 86.12 72 PHE A O 1
ATOM 554 N N . SER A 1 73 ? 16.971 -0.644 -17.734 1.00 79.38 73 SER A N 1
ATOM 555 C CA . SER A 1 73 ? 15.547 -0.475 -17.911 1.00 79.38 73 SER A CA 1
ATOM 556 C C . SER A 1 73 ? 15.203 0.779 -17.130 1.00 79.38 73 SER A C 1
ATOM 558 O O . SER A 1 73 ? 14.842 0.659 -15.953 1.00 79.38 73 SER A O 1
ATOM 560 N N . PRO A 1 74 ? 15.342 1.978 -17.729 1.00 66.00 74 PRO A N 1
ATOM 561 C CA . PRO A 1 74 ? 14.758 3.159 -17.125 1.00 66.00 74 PRO A CA 1
ATOM 562 C C . PRO A 1 74 ? 13.312 2.791 -16.858 1.00 66.00 74 PRO A C 1
ATOM 564 O O . PRO A 1 74 ? 12.598 2.369 -17.767 1.00 66.00 74 PRO A O 1
ATOM 567 N N . VAL A 1 75 ? 12.920 2.822 -15.581 1.00 59.25 75 VAL A N 1
ATOM 568 C CA . VAL A 1 75 ? 11.506 2.821 -15.233 1.00 59.25 75 VAL A CA 1
ATOM 569 C C . VAL A 1 75 ? 10.976 3.984 -16.036 1.00 59.25 75 VAL A C 1
ATOM 571 O O . VAL A 1 75 ? 11.321 5.131 -15.739 1.00 59.25 75 VAL A O 1
ATOM 574 N N . GLU A 1 76 ? 10.266 3.700 -17.126 1.00 52.03 76 GLU A N 1
ATOM 575 C CA . GLU A 1 76 ? 9.562 4.761 -17.799 1.00 52.03 76 GLU A CA 1
ATOM 576 C C . GLU A 1 76 ? 8.698 5.357 -16.704 1.00 52.03 76 GLU A C 1
ATOM 578 O O . GLU A 1 76 ? 7.901 4.660 -16.075 1.00 52.03 76 GLU A O 1
ATOM 583 N N . THR A 1 77 ? 8.913 6.634 -16.407 1.00 53.88 77 THR A N 1
ATOM 584 C CA . THR A 1 77 ? 8.050 7.400 -15.513 1.00 53.88 77 THR A CA 1
ATOM 585 C C . THR A 1 77 ? 6.733 7.670 -16.235 1.00 53.88 77 THR A C 1
ATOM 587 O O . THR A 1 77 ? 6.248 8.800 -16.254 1.00 53.88 77 THR A O 1
ATOM 590 N N . HIS A 1 78 ? 6.195 6.656 -16.913 1.00 49.72 78 HIS A N 1
ATOM 591 C CA . HIS A 1 78 ? 4.792 6.609 -17.203 1.00 49.72 78 HIS A CA 1
ATOM 592 C C . HIS A 1 78 ? 4.117 6.537 -15.838 1.00 49.72 78 HIS A C 1
ATOM 594 O O . HIS A 1 78 ? 4.472 5.652 -15.048 1.00 49.72 78 HIS A O 1
ATOM 600 N N . PRO A 1 79 ? 3.233 7.496 -15.509 1.00 57.00 79 PRO A N 1
ATOM 601 C CA . PRO A 1 79 ? 2.318 7.290 -14.402 1.00 57.00 79 PRO A CA 1
ATOM 602 C C . PRO A 1 79 ? 1.744 5.886 -14.579 1.00 57.00 79 PRO A C 1
ATOM 604 O O . PRO A 1 79 ? 1.303 5.540 -15.675 1.00 57.00 79 PRO A O 1
ATOM 607 N N . ASP A 1 80 ? 1.870 5.030 -13.563 1.00 72.44 80 ASP A N 1
ATOM 608 C CA . ASP A 1 80 ? 1.312 3.688 -13.689 1.00 72.44 80 ASP A CA 1
ATOM 609 C C . ASP A 1 80 ? -0.194 3.803 -13.987 1.00 72.44 80 ASP A C 1
ATOM 611 O O . ASP A 1 80 ? -0.799 4.851 -13.746 1.00 72.44 80 ASP A O 1
ATOM 615 N N . GLU A 1 81 ? -0.814 2.752 -14.529 1.00 82.81 81 GLU A N 1
ATOM 616 C CA . GLU A 1 81 ? -2.229 2.784 -14.942 1.00 82.81 81 GLU A CA 1
ATOM 617 C C . GLU A 1 81 ? -3.165 3.356 -13.856 1.00 82.81 81 GLU A C 1
ATOM 619 O O . GLU A 1 81 ? -4.213 3.922 -14.168 1.00 82.81 81 GLU A O 1
ATOM 624 N N . ARG A 1 82 ? -2.794 3.247 -12.570 1.00 84.69 82 ARG A N 1
ATOM 625 C CA . ARG A 1 82 ? -3.561 3.812 -11.455 1.00 84.69 82 ARG A CA 1
ATOM 626 C C . ARG A 1 82 ? -3.392 5.320 -11.362 1.00 84.69 82 ARG A C 1
ATOM 628 O O . ARG A 1 82 ? -4.367 5.999 -11.076 1.00 84.69 82 ARG A O 1
ATOM 635 N N . THR A 1 83 ? -2.199 5.851 -11.611 1.00 87.06 83 THR A N 1
ATOM 636 C CA . THR A 1 83 ? -1.967 7.300 -11.646 1.00 87.06 83 THR A CA 1
ATOM 637 C C . THR A 1 83 ? -2.723 7.943 -12.813 1.00 87.06 83 THR A C 1
ATOM 639 O O . THR A 1 83 ? -3.394 8.951 -12.607 1.00 87.06 83 THR A O 1
ATOM 642 N N . GLU A 1 84 ? -2.737 7.320 -13.998 1.00 90.00 84 GLU A N 1
ATOM 643 C CA . GLU A 1 84 ? -3.589 7.782 -15.110 1.00 90.00 84 GLU A CA 1
ATOM 644 C C . GLU A 1 84 ? -5.086 7.724 -14.751 1.00 90.00 84 GLU A C 1
ATOM 646 O O . GLU A 1 84 ? -5.852 8.635 -15.075 1.00 90.00 84 GLU A O 1
ATOM 651 N N . ALA A 1 85 ? -5.517 6.671 -14.046 1.00 91.06 85 ALA A N 1
ATOM 652 C CA . ALA A 1 85 ? -6.894 6.553 -13.574 1.00 91.06 85 ALA A CA 1
ATOM 653 C C . ALA A 1 85 ? -7.259 7.632 -12.540 1.00 91.06 85 ALA A C 1
ATOM 655 O O . ALA A 1 85 ? -8.357 8.182 -12.619 1.00 91.06 85 ALA A O 1
ATOM 656 N N . ILE A 1 86 ? -6.357 7.961 -11.609 1.00 91.69 86 ILE A N 1
ATOM 657 C CA . ILE A 1 86 ? -6.550 9.030 -10.615 1.00 91.69 86 ILE A CA 1
ATOM 658 C C . ILE A 1 86 ? -6.709 10.377 -11.322 1.00 91.69 86 ILE A C 1
ATOM 660 O O . ILE A 1 86 ? -7.705 11.058 -11.097 1.00 91.69 86 ILE A O 1
ATOM 664 N N . GLU A 1 87 ? -5.819 10.717 -12.260 1.00 91.44 87 GLU A N 1
ATOM 665 C CA . GLU A 1 87 ? -5.940 11.958 -13.038 1.00 91.44 87 GLU A CA 1
ATOM 666 C C . GLU A 1 87 ? -7.268 12.022 -13.806 1.00 91.44 87 GLU A C 1
ATOM 668 O O . GLU A 1 87 ? -7.896 13.079 -13.923 1.00 91.44 87 GLU A O 1
ATOM 673 N N . HIS A 1 88 ? -7.730 10.891 -14.347 1.00 92.94 88 HIS A N 1
ATOM 674 C CA . HIS A 1 88 ? -9.025 10.837 -15.012 1.00 92.94 88 HIS A CA 1
ATOM 675 C C . HIS A 1 88 ? -10.190 11.076 -14.042 1.00 92.94 88 HIS A C 1
ATOM 677 O O . HIS A 1 88 ? -11.119 11.807 -14.392 1.00 92.94 88 HIS A O 1
ATOM 683 N N . ILE A 1 89 ? -10.138 10.484 -12.845 1.00 92.94 89 ILE A N 1
ATOM 684 C CA . ILE A 1 89 ? -11.145 10.665 -11.793 1.00 92.94 89 ILE A CA 1
ATOM 685 C C . ILE A 1 89 ? -11.189 12.127 -11.346 1.00 92.94 89 ILE A C 1
ATOM 687 O O . ILE A 1 89 ? -12.277 12.696 -11.342 1.00 92.94 89 ILE A O 1
ATOM 691 N N . ASP A 1 90 ? -10.048 12.766 -11.086 1.00 90.12 90 ASP A N 1
ATOM 692 C CA . ASP A 1 90 ? -9.985 14.177 -10.676 1.00 90.12 90 ASP A CA 1
ATOM 693 C C . ASP A 1 90 ? -10.670 15.089 -11.706 1.00 90.12 90 ASP A C 1
ATOM 695 O O . ASP A 1 90 ? -11.541 15.897 -11.383 1.00 90.12 90 ASP A O 1
ATOM 699 N N . ASN A 1 91 ? -10.383 14.868 -12.993 1.00 90.31 91 ASN A N 1
ATOM 700 C CA . ASN A 1 91 ? -11.028 15.593 -14.091 1.00 90.31 91 ASN A CA 1
ATOM 701 C C . ASN A 1 91 ? -12.549 15.359 -14.187 1.00 90.31 91 ASN A C 1
ATOM 703 O O . ASN A 1 91 ? -13.260 16.159 -14.809 1.00 90.31 91 ASN A O 1
ATOM 707 N N . LEU A 1 92 ? -13.055 14.224 -13.694 1.00 90.69 92 LEU A N 1
ATOM 708 C CA . LEU A 1 92 ? -14.490 13.941 -13.620 1.00 90.69 92 LEU A CA 1
ATOM 709 C C . LEU A 1 92 ? -15.114 14.596 -12.386 1.00 90.69 92 LEU A C 1
ATOM 711 O O . LEU A 1 92 ? -16.182 15.189 -12.529 1.00 90.69 92 LEU A O 1
ATOM 715 N N . VAL A 1 93 ? -14.449 14.538 -11.230 1.00 87.12 93 VAL A N 1
ATOM 716 C CA . VAL A 1 93 ? -14.882 15.184 -9.980 1.00 87.12 93 VAL A CA 1
ATOM 717 C C . VAL A 1 93 ? -15.044 16.691 -10.188 1.00 87.12 93 VAL A C 1
ATOM 719 O O . VAL A 1 93 ? -16.123 17.216 -9.934 1.00 87.12 93 VAL A O 1
ATOM 722 N N . ASP A 1 94 ? -14.077 17.358 -10.824 1.00 85.00 94 ASP A N 1
ATOM 723 C CA . ASP A 1 94 ? -14.169 18.791 -11.156 1.00 85.00 94 ASP A CA 1
ATOM 724 C C . ASP A 1 94 ? -15.412 19.146 -11.996 1.00 85.00 94 ASP A C 1
ATOM 726 O O . ASP A 1 94 ? -15.995 20.228 -11.881 1.00 85.00 94 ASP A O 1
ATOM 730 N N . LYS A 1 95 ? -15.836 18.242 -12.889 1.00 86.06 95 LYS A N 1
ATOM 731 C CA . LYS A 1 95 ? -17.037 18.441 -13.719 1.00 86.06 95 LYS A CA 1
ATOM 732 C C . LYS A 1 95 ? -18.315 18.185 -12.936 1.00 86.06 95 LYS A C 1
ATOM 734 O O . LYS A 1 95 ? -19.336 18.805 -13.232 1.00 86.06 95 LYS A O 1
ATOM 739 N N . ILE A 1 96 ? -18.257 17.245 -12.002 1.00 83.81 96 ILE A N 1
ATOM 740 C CA . ILE A 1 96 ? -19.359 16.859 -11.134 1.00 83.81 96 ILE A CA 1
ATOM 741 C C . ILE A 1 96 ? -19.655 17.970 -10.119 1.00 83.81 96 ILE A C 1
ATOM 743 O O . ILE A 1 96 ? -20.823 18.313 -9.956 1.00 83.81 96 ILE A O 1
ATOM 747 N N . ASP A 1 97 ? -18.632 18.603 -9.542 1.00 73.94 97 ASP A N 1
ATOM 748 C CA . ASP A 1 97 ? -18.769 19.741 -8.617 1.00 73.94 97 ASP A CA 1
ATOM 749 C C . ASP A 1 97 ? -19.521 20.932 -9.236 1.00 73.94 97 ASP A C 1
ATOM 751 O O . ASP A 1 97 ? -20.161 21.724 -8.542 1.00 73.94 97 ASP A O 1
ATOM 755 N N . GLY A 1 98 ? -19.504 21.050 -10.567 1.00 69.69 98 GLY A N 1
ATOM 756 C CA . GLY A 1 98 ? -20.284 22.041 -11.310 1.00 69.69 98 GLY A CA 1
ATOM 757 C C . GLY A 1 98 ? -21.782 21.727 -11.446 1.00 69.69 98 GLY A C 1
ATOM 758 O O . GLY A 1 98 ? -22.519 22.541 -12.009 1.00 69.69 98 GLY A O 1
ATOM 759 N N . LEU A 1 99 ? -22.251 20.563 -10.984 1.00 75.56 99 LEU A N 1
ATOM 760 C CA . LEU A 1 99 ? -23.640 20.117 -11.095 1.00 75.56 99 LEU A CA 1
ATOM 761 C C . LEU A 1 99 ? -24.380 20.323 -9.764 1.00 75.56 99 LEU A C 1
ATOM 763 O O . LEU A 1 99 ? -24.227 19.553 -8.823 1.00 75.56 99 LEU A O 1
ATOM 767 N N . GLU A 1 100 ? -25.276 21.313 -9.695 1.00 59.38 100 GLU A N 1
ATOM 768 C CA . GLU A 1 100 ? -26.246 21.415 -8.593 1.00 59.38 100 GLU A CA 1
ATOM 769 C C . GLU A 1 100 ? -27.310 20.308 -8.730 1.00 59.38 100 GLU A C 1
ATOM 771 O O . GLU A 1 100 ? -28.386 20.514 -9.297 1.00 59.38 100 GLU A O 1
ATOM 776 N N . SER A 1 101 ? -27.013 19.099 -8.248 1.00 63.25 101 SER A N 1
ATOM 777 C CA . SER A 1 101 ? -27.955 17.975 -8.260 1.00 63.25 101 SER A CA 1
ATOM 778 C C . SER A 1 101 ? -27.879 17.157 -6.975 1.00 63.25 101 SER A C 1
ATOM 780 O O . SER A 1 101 ? -26.818 16.689 -6.577 1.00 63.25 101 SER A O 1
ATOM 782 N N . ALA A 1 102 ? -29.037 16.902 -6.360 1.00 58.22 102 ALA A N 1
ATOM 783 C CA . ALA A 1 102 ? -29.155 15.895 -5.311 1.00 58.22 102 ALA A CA 1
ATOM 784 C C . ALA A 1 102 ? -29.037 14.492 -5.937 1.00 58.22 102 ALA A C 1
ATOM 786 O O . ALA A 1 102 ? -29.786 14.172 -6.861 1.00 58.22 102 ALA A O 1
ATOM 787 N N . GLY A 1 103 ? -28.114 13.663 -5.442 1.00 65.88 103 GLY A N 1
ATOM 788 C CA . GLY A 1 103 ? -27.908 12.286 -5.919 1.00 65.88 103 GLY A CA 1
ATOM 789 C C . GLY A 1 103 ? -26.736 12.094 -6.885 1.00 65.88 103 GLY A C 1
ATOM 790 O O . GLY A 1 103 ? -26.733 11.137 -7.654 1.00 65.88 103 GLY A O 1
ATOM 791 N N . VAL A 1 104 ? -25.767 13.005 -6.874 1.00 75.25 104 VAL A N 1
ATOM 792 C CA . VAL A 1 104 ? -24.463 12.786 -7.503 1.00 75.25 104 VAL A CA 1
ATOM 793 C C . VAL A 1 104 ? -23.725 11.666 -6.763 1.00 75.25 104 VAL A C 1
ATOM 795 O O . VAL A 1 104 ? -23.680 11.667 -5.537 1.00 75.25 104 VAL A O 1
ATOM 798 N N . THR A 1 105 ? -23.154 10.729 -7.516 1.00 81.50 105 THR A N 1
ATOM 799 C CA . THR A 1 105 ? -22.230 9.711 -7.007 1.00 81.50 105 THR A CA 1
ATOM 800 C C . THR A 1 105 ? -20.825 10.107 -7.440 1.00 81.50 105 THR A C 1
ATOM 802 O O . THR A 1 105 ? -20.507 10.047 -8.628 1.00 81.50 105 THR A O 1
ATOM 805 N N . ASP A 1 106 ? -20.017 10.548 -6.488 1.00 86.75 106 ASP A N 1
ATOM 806 C CA . ASP A 1 106 ? -18.601 10.864 -6.660 1.00 86.75 106 ASP A CA 1
ATOM 807 C C . ASP A 1 106 ? -17.710 9.724 -6.134 1.00 86.75 106 ASP A C 1
ATOM 809 O O . ASP A 1 106 ? -18.195 8.666 -5.718 1.00 86.75 106 ASP A O 1
ATOM 813 N N . ALA A 1 107 ? -16.391 9.919 -6.200 1.00 89.62 107 ALA A N 1
ATOM 814 C CA . ALA A 1 107 ? -15.423 8.932 -5.729 1.00 89.62 107 ALA A CA 1
ATOM 815 C C . ALA A 1 107 ? -15.592 8.624 -4.230 1.00 89.62 107 ALA A C 1
ATOM 817 O O . ALA A 1 107 ? -15.502 7.458 -3.843 1.00 89.62 107 ALA A O 1
ATOM 818 N N . ASP A 1 108 ? -15.913 9.632 -3.415 1.00 89.31 108 ASP A N 1
ATOM 819 C CA . ASP A 1 108 ? -16.125 9.474 -1.973 1.00 89.31 108 ASP A CA 1
ATOM 820 C C . ASP A 1 108 ? -17.373 8.638 -1.670 1.00 89.31 108 ASP A C 1
ATOM 822 O O . ASP A 1 108 ? -17.328 7.737 -0.831 1.00 89.31 108 ASP A O 1
ATOM 826 N N . THR A 1 109 ? -18.469 8.859 -2.402 1.00 90.19 109 THR A N 1
ATOM 827 C CA . THR A 1 109 ? -19.685 8.039 -2.294 1.00 90.19 109 THR A CA 1
ATOM 828 C C . THR A 1 109 ? -19.390 6.574 -2.626 1.00 90.19 109 THR A C 1
ATOM 830 O O . THR A 1 109 ? -19.829 5.673 -1.912 1.00 90.19 109 THR A O 1
ATOM 833 N N . VAL A 1 110 ? -18.603 6.314 -3.679 1.00 92.44 110 VAL A N 1
ATOM 834 C CA . VAL A 1 110 ? -18.193 4.946 -4.040 1.00 92.44 110 VAL A CA 1
ATOM 835 C C . VAL A 1 110 ? -17.303 4.330 -2.960 1.00 92.44 110 VAL A C 1
ATOM 837 O O . VAL A 1 110 ? -17.492 3.164 -2.612 1.00 92.44 110 VAL A O 1
ATOM 840 N N . LEU A 1 111 ? -16.346 5.087 -2.416 1.00 91.81 111 LEU A N 1
ATOM 841 C CA . LEU A 1 111 ? -15.466 4.604 -1.353 1.00 91.81 111 LEU A CA 1
ATOM 842 C C . LEU A 1 111 ? -16.270 4.225 -0.102 1.00 91.81 111 LEU A C 1
ATOM 844 O O . LEU A 1 111 ? -16.051 3.146 0.450 1.00 91.81 111 LEU A O 1
ATOM 848 N N . ALA A 1 112 ? -17.230 5.060 0.302 1.00 91.00 112 ALA A N 1
ATOM 849 C CA . ALA A 1 112 ? -18.118 4.781 1.427 1.00 91.00 112 ALA A CA 1
ATOM 850 C C . ALA A 1 112 ? -18.898 3.470 1.228 1.00 91.00 112 ALA A C 1
ATOM 852 O O . ALA A 1 112 ? -18.885 2.615 2.115 1.00 91.00 112 ALA A O 1
ATOM 853 N N . ASP A 1 113 ? -19.480 3.258 0.042 1.00 93.12 113 ASP A N 1
ATOM 854 C CA . ASP A 1 113 ? -20.192 2.019 -0.298 1.00 93.12 113 ASP A CA 1
ATOM 855 C C . ASP A 1 113 ? -19.270 0.786 -0.236 1.00 93.12 113 ASP A C 1
ATOM 857 O O . ASP A 1 113 ? -19.675 -0.296 0.201 1.00 93.12 113 ASP A O 1
ATOM 861 N N . MET A 1 114 ? -18.017 0.914 -0.688 1.00 93.62 114 MET A N 1
ATOM 862 C CA . MET A 1 114 ? -17.043 -0.182 -0.643 1.00 93.62 114 MET A CA 1
ATOM 863 C C . MET A 1 114 ? -16.645 -0.534 0.793 1.00 93.62 114 MET A C 1
ATOM 865 O O . MET A 1 114 ? -16.552 -1.719 1.116 1.00 93.62 114 MET A O 1
ATOM 869 N N . VAL A 1 115 ? -16.440 0.475 1.644 1.00 89.94 115 VAL A N 1
ATOM 870 C CA . VAL A 1 115 ? -16.095 0.303 3.063 1.00 89.94 115 VAL A CA 1
ATOM 871 C C . VAL A 1 115 ? -17.266 -0.291 3.843 1.00 89.94 115 VAL A C 1
ATOM 873 O O . VAL A 1 115 ? -17.060 -1.236 4.597 1.00 89.94 115 VAL A O 1
ATOM 876 N N . GLU A 1 116 ? -18.496 0.186 3.630 1.00 90.81 116 GLU A N 1
ATOM 877 C CA . GLU A 1 116 ? -19.693 -0.337 4.311 1.00 90.81 116 GLU A CA 1
ATOM 878 C C . GLU A 1 116 ? -19.929 -1.823 4.000 1.00 90.81 116 GLU A C 1
ATOM 880 O O . GLU A 1 116 ? -20.394 -2.591 4.842 1.00 90.81 116 GLU A O 1
ATOM 885 N N . ARG A 1 117 ? -19.584 -2.256 2.785 1.00 90.69 117 ARG A N 1
ATOM 886 C CA . ARG A 1 117 ? -19.723 -3.652 2.353 1.00 90.69 117 ARG A CA 1
ATOM 887 C C . ARG A 1 117 ? -18.601 -4.572 2.840 1.00 90.69 117 ARG A C 1
ATOM 889 O O . ARG A 1 117 ? -18.710 -5.783 2.633 1.00 90.69 117 ARG A O 1
ATOM 896 N N . ALA A 1 118 ? -17.519 -4.037 3.401 1.00 88.75 118 ALA A N 1
ATOM 897 C CA . ALA A 1 118 ? -16.378 -4.832 3.830 1.00 88.75 118 ALA A CA 1
ATOM 898 C C . ALA A 1 118 ? -16.642 -5.508 5.186 1.00 88.75 118 ALA A C 1
ATOM 900 O O . ALA A 1 118 ? -17.034 -4.864 6.154 1.00 88.75 118 ALA A O 1
ATOM 901 N N . ASP A 1 119 ? -16.375 -6.814 5.271 1.00 91.19 119 ASP A N 1
ATOM 902 C CA . ASP A 1 119 ? -16.357 -7.548 6.540 1.00 91.19 119 ASP A CA 1
ATOM 903 C C . ASP A 1 119 ? -14.923 -7.585 7.093 1.00 91.19 119 ASP A C 1
ATOM 905 O O . ASP A 1 119 ? -14.076 -8.397 6.695 1.00 91.19 119 ASP A O 1
ATOM 909 N N . PHE A 1 120 ? -14.622 -6.651 7.993 1.00 88.38 120 PHE A N 1
ATOM 910 C CA . PHE A 1 120 ? -13.290 -6.528 8.583 1.00 88.38 120 PHE A CA 1
ATOM 911 C C . PHE A 1 120 ? -12.969 -7.630 9.600 1.00 88.38 120 PHE A C 1
ATOM 913 O O . PHE A 1 120 ? -11.793 -7.953 9.783 1.00 88.38 120 PHE A O 1
ATOM 920 N N . GLU A 1 121 ? -13.986 -8.244 10.213 1.00 85.00 121 GLU A N 1
ATOM 921 C CA . GLU A 1 121 ? -13.798 -9.355 11.151 1.00 85.00 121 GLU A CA 1
ATOM 922 C C . GLU A 1 121 ? -13.342 -10.609 10.405 1.00 85.00 121 GLU A C 1
ATOM 924 O O . GLU A 1 121 ? -12.409 -11.287 10.838 1.00 85.00 121 GLU A O 1
ATOM 929 N N . GLN A 1 122 ? -13.941 -10.888 9.242 1.00 86.94 122 GLN A N 1
ATOM 930 C CA . GLN A 1 122 ? -13.548 -12.031 8.422 1.00 86.94 122 GLN A CA 1
ATOM 931 C C . GLN A 1 122 ? -12.201 -11.824 7.721 1.00 86.94 122 GLN A C 1
ATOM 933 O O . GLN A 1 122 ? -11.418 -12.768 7.598 1.00 86.94 122 GLN A O 1
ATOM 938 N N . THR A 1 123 ? -11.933 -10.617 7.220 1.00 85.19 123 THR A N 1
ATOM 939 C CA . THR A 1 123 ? -10.704 -10.347 6.454 1.00 85.19 123 THR A CA 1
ATOM 940 C C . THR A 1 123 ? -9.469 -10.197 7.337 1.00 85.19 123 THR A C 1
ATOM 942 O O . THR A 1 123 ? -8.359 -10.382 6.845 1.00 85.19 123 THR A O 1
ATOM 945 N N . GLY A 1 124 ? -9.633 -9.881 8.628 1.00 86.44 124 GLY A N 1
ATOM 946 C CA . GLY A 1 124 ? -8.508 -9.697 9.544 1.00 86.44 124 GLY A CA 1
ATOM 947 C C . GLY A 1 124 ? -7.631 -8.497 9.179 1.00 86.44 124 GLY A C 1
ATOM 948 O O . GLY A 1 124 ? -6.431 -8.510 9.450 1.00 86.44 124 GLY A O 1
ATOM 949 N N . VAL A 1 125 ? -8.217 -7.455 8.574 1.00 91.19 125 VAL A N 1
ATOM 950 C CA . VAL A 1 125 ? -7.489 -6.303 8.007 1.00 91.19 125 VAL A CA 1
ATOM 951 C C . VAL A 1 125 ? -6.542 -5.625 9.006 1.00 91.19 125 VAL A C 1
ATOM 953 O O . VAL A 1 125 ? -5.498 -5.114 8.614 1.00 91.19 125 VAL A O 1
ATOM 956 N N . ALA A 1 126 ? -6.861 -5.663 10.305 1.00 93.12 126 ALA A N 1
ATOM 957 C CA . ALA A 1 126 ? -6.015 -5.105 11.358 1.00 93.12 126 ALA A CA 1
ATOM 958 C C . ALA A 1 126 ? -4.613 -5.735 11.373 1.00 93.12 126 ALA A C 1
ATOM 960 O O . ALA A 1 126 ? -3.623 -5.018 11.494 1.00 93.12 126 ALA A O 1
ATOM 961 N N . ALA A 1 127 ? -4.519 -7.057 11.190 1.00 91.50 127 ALA A N 1
ATOM 962 C CA . ALA A 1 127 ? -3.234 -7.749 11.133 1.00 91.50 127 ALA A CA 1
ATOM 963 C C . ALA A 1 127 ? -2.400 -7.278 9.934 1.00 91.50 127 ALA A C 1
ATOM 965 O O . ALA A 1 127 ? -1.201 -7.045 10.075 1.00 91.50 127 ALA A O 1
ATOM 966 N N . GLU A 1 128 ? -3.037 -7.054 8.783 1.00 92.81 128 GLU A N 1
ATOM 967 C CA . GLU A 1 128 ? -2.327 -6.584 7.593 1.00 92.81 128 GLU A CA 1
ATOM 968 C C . GLU A 1 128 ? -1.888 -5.129 7.698 1.00 92.81 128 GLU A C 1
ATOM 970 O O . GLU A 1 128 ? -0.773 -4.798 7.300 1.00 92.81 128 GLU A O 1
ATOM 975 N N . ILE A 1 129 ? -2.690 -4.271 8.328 1.00 94.38 129 ILE A N 1
ATOM 976 C CA . ILE A 1 129 ? -2.272 -2.900 8.639 1.00 94.38 129 ILE A CA 1
ATOM 977 C C . ILE A 1 129 ? -1.045 -2.913 9.569 1.00 94.38 129 ILE A C 1
ATOM 979 O O . ILE A 1 129 ? -0.109 -2.139 9.359 1.00 94.38 129 ILE A O 1
ATOM 983 N N . PHE A 1 130 ? -0.992 -3.814 10.557 1.00 95.31 130 PHE A N 1
ATOM 984 C CA . PHE A 1 130 ? 0.172 -3.943 11.442 1.00 95.31 130 PHE A CA 1
ATOM 985 C C . PHE A 1 130 ? 1.419 -4.443 10.715 1.00 95.31 130 PHE A C 1
ATOM 987 O O . PHE A 1 130 ? 2.514 -3.930 10.970 1.00 95.31 130 PHE A O 1
ATOM 994 N N . ASN A 1 131 ? 1.265 -5.405 9.804 1.00 93.50 131 ASN A N 1
ATOM 995 C CA . ASN A 1 131 ? 2.366 -5.905 8.984 1.00 93.50 131 ASN A CA 1
ATOM 996 C C . ASN A 1 131 ? 2.936 -4.779 8.112 1.00 93.50 131 ASN A C 1
ATOM 998 O O . ASN A 1 131 ? 4.131 -4.494 8.189 1.00 93.50 131 ASN A O 1
ATOM 1002 N N . LEU A 1 132 ? 2.070 -4.058 7.389 1.00 93.12 132 LEU A N 1
ATOM 1003 C CA . LEU A 1 132 ? 2.457 -2.912 6.559 1.00 93.12 132 LEU A CA 1
ATOM 1004 C C . LEU A 1 132 ? 3.191 -1.838 7.370 1.00 93.12 132 LEU A C 1
ATOM 1006 O O . LEU A 1 132 ? 4.246 -1.361 6.956 1.00 93.12 132 LEU A O 1
ATOM 1010 N N . TYR A 1 133 ? 2.674 -1.478 8.546 1.0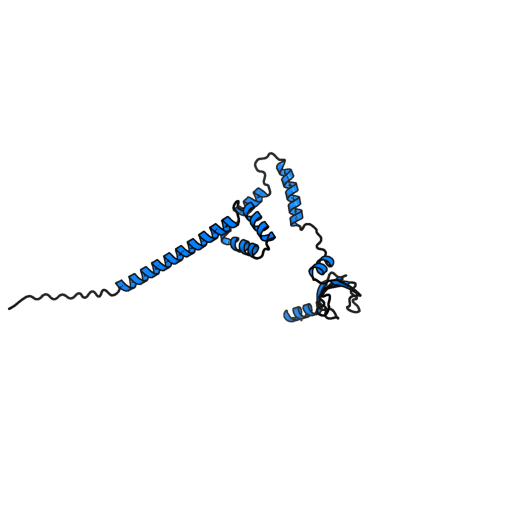0 94.62 133 TYR A N 1
ATOM 1011 C CA . TYR A 1 133 ? 3.306 -0.478 9.408 1.00 94.62 133 TYR A CA 1
ATOM 1012 C C . TYR A 1 133 ? 4.670 -0.940 9.948 1.00 94.62 133 TYR A C 1
ATOM 1014 O O . TYR A 1 133 ? 5.612 -0.149 10.054 1.00 94.62 133 TYR A O 1
ATOM 1022 N N . THR A 1 134 ? 4.793 -2.225 10.290 1.00 94.56 134 THR A N 1
ATOM 1023 C CA . THR A 1 134 ? 6.036 -2.811 10.813 1.00 94.56 134 THR A CA 1
ATOM 1024 C C . THR A 1 134 ? 7.130 -2.841 9.749 1.00 94.56 134 THR A C 1
ATOM 1026 O O . THR A 1 134 ? 8.279 -2.512 10.053 1.00 94.56 134 THR A O 1
ATOM 1029 N N . GLU A 1 135 ? 6.769 -3.197 8.514 1.00 94.50 135 GLU A N 1
ATOM 1030 C CA . GLU A 1 135 ? 7.678 -3.259 7.365 1.00 94.50 135 GLU A CA 1
ATOM 1031 C C . GLU A 1 135 ? 8.050 -1.875 6.810 1.00 94.50 135 GLU A C 1
ATOM 1033 O O . GLU A 1 135 ? 9.123 -1.715 6.224 1.00 94.50 135 GLU A O 1
ATOM 1038 N N . ALA A 1 136 ? 7.201 -0.866 7.019 1.00 90.38 136 ALA A N 1
ATOM 1039 C CA . ALA A 1 136 ? 7.437 0.497 6.567 1.00 90.38 136 ALA A CA 1
ATOM 1040 C C . ALA A 1 136 ? 8.589 1.193 7.315 1.00 90.38 136 ALA A C 1
ATOM 1042 O O . ALA A 1 136 ? 8.782 1.046 8.531 1.00 90.38 136 ALA A O 1
ATOM 1043 N N . ASP A 1 137 ? 9.319 2.031 6.575 1.00 91.12 137 ASP A N 1
ATOM 1044 C CA . ASP A 1 137 ? 10.265 2.989 7.138 1.00 91.12 137 ASP A CA 1
ATOM 1045 C C . ASP A 1 137 ? 9.543 4.190 7.784 1.00 91.12 137 ASP A C 1
ATOM 1047 O O . ASP A 1 137 ? 8.315 4.256 7.836 1.00 91.12 137 ASP A O 1
ATOM 1051 N N . GLY A 1 138 ? 10.302 5.153 8.316 1.00 88.06 138 GLY A N 1
ATOM 1052 C CA . GLY A 1 138 ? 9.719 6.305 9.012 1.00 88.06 138 GLY A CA 1
ATOM 1053 C C . GLY A 1 138 ? 8.754 7.129 8.153 1.00 88.06 138 GLY A C 1
ATOM 1054 O O . GLY A 1 138 ? 7.727 7.560 8.660 1.00 88.06 138 GLY A O 1
ATOM 1055 N N . ALA A 1 139 ? 9.042 7.312 6.861 1.00 90.88 139 ALA A N 1
ATOM 1056 C CA . ALA A 1 139 ? 8.159 8.059 5.967 1.00 90.88 139 ALA A CA 1
ATOM 1057 C C . ALA A 1 139 ? 6.908 7.244 5.609 1.00 90.88 139 ALA A C 1
ATOM 1059 O O . ALA A 1 139 ? 5.802 7.781 5.606 1.00 90.88 139 ALA A O 1
ATOM 1060 N N . GLY A 1 140 ? 7.064 5.939 5.365 1.00 88.31 140 GLY A N 1
ATOM 1061 C CA . GLY A 1 140 ? 5.940 5.044 5.099 1.00 88.31 140 GLY A CA 1
ATOM 1062 C C . GLY A 1 140 ? 4.963 4.957 6.274 1.00 88.31 140 GLY A C 1
ATOM 1063 O O . GLY A 1 140 ? 3.753 4.947 6.063 1.00 88.31 140 GLY A O 1
ATOM 1064 N N . ARG A 1 141 ? 5.463 4.976 7.515 1.00 94.88 141 ARG A N 1
ATOM 1065 C CA . ARG A 1 141 ? 4.624 4.973 8.726 1.00 94.88 141 ARG A CA 1
ATOM 1066 C C . ARG A 1 141 ? 3.732 6.209 8.833 1.00 94.88 141 ARG A C 1
ATOM 1068 O O . ARG A 1 141 ? 2.556 6.066 9.154 1.00 94.88 141 ARG A O 1
ATOM 1075 N N . GLU A 1 142 ? 4.254 7.389 8.504 1.00 94.69 142 GLU A N 1
ATOM 1076 C CA . GLU A 1 142 ? 3.471 8.635 8.481 1.00 94.69 142 GLU A CA 1
ATOM 1077 C C . GLU A 1 142 ? 2.367 8.600 7.413 1.00 94.69 142 GLU A C 1
ATOM 1079 O O . GLU A 1 142 ? 1.237 9.022 7.666 1.00 94.69 142 GLU A O 1
ATOM 1084 N N . VAL A 1 143 ? 2.666 8.050 6.229 1.00 95.44 143 VAL A N 1
ATOM 1085 C CA . VAL A 1 143 ? 1.674 7.878 5.152 1.00 95.44 143 VAL A CA 1
ATOM 1086 C C . VAL A 1 143 ? 0.561 6.925 5.584 1.00 95.44 143 VAL A C 1
ATOM 1088 O O . VAL A 1 143 ? -0.614 7.242 5.405 1.00 95.44 143 VAL A O 1
ATOM 1091 N N . ILE A 1 144 ? 0.912 5.788 6.193 1.00 94.62 144 ILE A N 1
ATOM 1092 C CA . ILE A 1 144 ? -0.069 4.822 6.709 1.00 94.62 144 ILE A CA 1
ATOM 1093 C C . ILE A 1 144 ? -0.951 5.474 7.780 1.00 94.62 144 ILE A C 1
ATOM 1095 O O . ILE A 1 144 ? -2.172 5.342 7.716 1.00 94.62 144 ILE A O 1
ATOM 1099 N N . GLY A 1 145 ? -0.355 6.211 8.723 1.00 95.56 145 GLY A N 1
ATOM 1100 C CA . GLY A 1 145 ? -1.097 6.928 9.762 1.00 95.56 145 GLY A CA 1
ATOM 1101 C C . GLY A 1 145 ? -2.077 7.952 9.184 1.00 95.56 145 GLY A C 1
ATOM 1102 O O . GLY A 1 145 ? -3.254 7.944 9.537 1.00 95.56 145 GLY A O 1
ATOM 1103 N N . SER A 1 146 ? -1.617 8.762 8.227 1.00 96.00 146 SER A N 1
ATOM 1104 C CA . SER A 1 146 ? -2.443 9.779 7.558 1.00 96.00 146 SER A CA 1
ATOM 1105 C C . SER A 1 146 ? -3.597 9.161 6.760 1.00 96.00 146 SER A C 1
ATOM 1107 O O . SER A 1 146 ? -4.720 9.668 6.784 1.00 96.00 146 SER A O 1
ATOM 1109 N N . MET A 1 147 ? -3.340 8.047 6.063 1.00 95.81 147 MET A N 1
ATOM 1110 C CA . MET A 1 147 ? -4.365 7.305 5.325 1.00 95.81 147 MET A CA 1
ATOM 1111 C C . MET A 1 147 ? -5.414 6.717 6.274 1.00 95.81 147 MET A C 1
ATOM 1113 O O . MET A 1 147 ? -6.609 6.827 6.006 1.00 95.81 147 MET A O 1
ATOM 1117 N N . PHE A 1 148 ? -4.979 6.117 7.387 1.00 95.44 148 PHE A N 1
ATOM 1118 C CA . PHE A 1 148 ? -5.878 5.548 8.389 1.00 95.44 148 PHE A CA 1
ATOM 1119 C C . PHE A 1 148 ? -6.796 6.620 8.983 1.00 95.44 148 PHE A C 1
ATOM 1121 O O . PHE A 1 148 ? -8.011 6.438 9.012 1.00 95.44 148 PHE A O 1
ATOM 1128 N N . GLU A 1 149 ? -6.233 7.756 9.397 1.00 95.75 149 GLU A N 1
ATOM 1129 C CA . GLU A 1 149 ? -7.005 8.861 9.972 1.00 95.75 149 GLU A CA 1
ATOM 1130 C C . GLU A 1 149 ? -8.005 9.445 8.967 1.00 95.75 149 GLU A C 1
ATOM 1132 O O . GLU A 1 149 ? -9.151 9.703 9.327 1.00 95.75 149 GLU A O 1
ATOM 1137 N N . SER A 1 150 ? -7.619 9.566 7.692 1.00 93.88 150 SER A N 1
ATOM 1138 C CA . SER A 1 150 ? -8.521 10.041 6.632 1.00 93.88 150 SER A CA 1
ATOM 1139 C C . SER A 1 150 ? -9.709 9.100 6.400 1.00 93.88 150 SER A C 1
ATOM 1141 O O . SER A 1 150 ? -10.808 9.563 6.110 1.00 93.88 150 SER A O 1
ATOM 1143 N N . LEU A 1 151 ? -9.498 7.786 6.530 1.00 91.75 151 LEU A N 1
ATOM 1144 C CA . LEU A 1 151 ? -10.528 6.776 6.280 1.00 91.75 151 LEU A CA 1
ATOM 1145 C C . LEU A 1 151 ? -11.457 6.560 7.483 1.00 91.75 151 LEU A C 1
ATOM 1147 O O . LEU A 1 151 ? -12.659 6.373 7.311 1.00 91.75 151 LEU A O 1
ATOM 1151 N N . ILE A 1 152 ? -10.897 6.537 8.694 1.00 91.56 152 ILE A N 1
ATOM 1152 C CA . ILE A 1 152 ? -11.612 6.157 9.922 1.00 91.56 152 ILE A CA 1
ATOM 1153 C C . ILE A 1 152 ? -12.117 7.384 10.692 1.00 91.56 152 ILE A C 1
ATOM 1155 O O . ILE A 1 152 ? -13.087 7.287 11.443 1.00 91.56 152 ILE A O 1
ATOM 1159 N N . GLY A 1 153 ? -11.474 8.540 10.514 1.00 93.62 153 GLY A N 1
ATOM 1160 C CA . GLY A 1 153 ? -11.741 9.761 11.277 1.00 93.62 153 GLY A CA 1
ATOM 1161 C C . GLY A 1 153 ? -11.111 9.781 12.676 1.00 93.62 153 GLY A C 1
ATOM 1162 O O . GLY A 1 153 ? -11.317 10.738 13.418 1.00 93.62 153 GLY A O 1
ATOM 1163 N N . GLU A 1 154 ? -10.346 8.748 13.038 1.00 96.25 154 GLU A N 1
ATOM 1164 C CA . GLU A 1 154 ? -9.608 8.624 14.299 1.00 96.25 154 GLU A CA 1
ATOM 1165 C C . GLU A 1 154 ? -8.138 8.313 14.016 1.00 96.25 154 GLU A C 1
ATOM 1167 O O . GLU A 1 154 ? -7.812 7.609 13.058 1.00 96.25 154 GLU A O 1
ATOM 1172 N N . SER A 1 155 ? -7.242 8.809 14.871 1.00 96.69 155 SER A N 1
ATOM 1173 C CA . SER A 1 155 ? -5.804 8.606 14.680 1.00 96.69 155 SER A CA 1
ATOM 1174 C C . SER A 1 155 ? -5.409 7.128 14.794 1.00 96.69 155 SER A C 1
ATOM 1176 O O . SER A 1 155 ? -6.013 6.354 15.548 1.00 96.69 155 SER A O 1
ATOM 1178 N N . PHE A 1 156 ? -4.334 6.742 14.101 1.00 96.88 156 PHE A N 1
ATOM 1179 C CA . PHE A 1 156 ? -3.795 5.384 14.201 1.00 96.88 156 PHE A CA 1
ATOM 1180 C C . PHE A 1 156 ? -3.374 5.033 15.642 1.00 96.88 156 PHE A C 1
ATOM 1182 O O . PHE A 1 156 ? -3.610 3.917 16.103 1.00 96.88 156 PHE A O 1
ATOM 1189 N N . ASP A 1 157 ? -2.857 6.003 16.403 1.00 97.00 157 ASP A N 1
ATOM 1190 C CA . ASP A 1 157 ? -2.519 5.833 17.822 1.00 97.00 157 ASP A CA 1
ATOM 1191 C C . ASP A 1 157 ? -3.757 5.557 18.693 1.00 97.00 157 ASP A C 1
ATOM 1193 O O . ASP A 1 157 ? -3.707 4.715 19.597 1.00 97.00 157 ASP A O 1
ATOM 1197 N N . THR A 1 158 ? -4.885 6.227 18.415 1.00 97.75 158 THR A N 1
ATOM 1198 C CA . THR A 1 158 ? -6.167 5.953 19.086 1.00 97.75 158 THR A CA 1
ATOM 1199 C C . THR A 1 158 ? -6.564 4.496 18.866 1.00 97.75 158 THR A C 1
ATOM 1201 O O . THR A 1 158 ? -6.880 3.791 19.827 1.00 97.75 158 THR A O 1
ATOM 1204 N N . PHE A 1 159 ? -6.492 4.023 17.620 1.00 96.88 159 PHE A N 1
ATOM 1205 C CA . PHE A 1 159 ? -6.804 2.637 17.283 1.00 96.88 159 PHE A CA 1
ATOM 1206 C C . PHE A 1 159 ? -5.908 1.640 18.029 1.00 96.88 159 PHE A C 1
ATOM 1208 O O . PHE A 1 159 ? -6.428 0.712 18.647 1.00 96.88 159 PHE A O 1
ATOM 1215 N N . LEU A 1 160 ? -4.586 1.847 18.047 1.00 97.62 160 LEU A N 1
ATOM 1216 C CA . LEU A 1 160 ? -3.652 0.969 18.764 1.00 97.62 160 LEU A CA 1
ATOM 1217 C C . LEU A 1 160 ? -3.956 0.901 20.269 1.00 97.62 160 LEU A C 1
ATOM 1219 O O . LEU A 1 160 ? -3.919 -0.177 20.869 1.00 97.62 160 LEU A O 1
ATOM 1223 N N . SER A 1 161 ? -4.284 2.045 20.874 1.00 97.56 161 SER A N 1
ATOM 1224 C CA . SER A 1 161 ? -4.658 2.142 22.288 1.00 97.56 161 SER A CA 1
ATOM 1225 C C . SER A 1 161 ? -5.938 1.361 22.594 1.00 97.56 161 SER A C 1
ATOM 1227 O O . SER A 1 161 ? -5.965 0.552 23.523 1.00 97.56 161 SER A O 1
ATOM 1229 N N . GLU A 1 162 ? -6.992 1.549 21.799 1.00 97.31 162 GLU A N 1
ATOM 1230 C CA . GLU A 1 162 ? -8.267 0.853 22.000 1.00 97.31 162 GLU A CA 1
ATOM 1231 C C . GLU A 1 162 ? -8.170 -0.648 21.694 1.00 97.31 162 GLU A C 1
ATOM 1233 O O . GLU A 1 162 ? -8.698 -1.461 22.454 1.00 97.31 162 GLU A O 1
ATOM 1238 N N . ALA A 1 163 ? -7.431 -1.037 20.650 1.00 95.69 163 ALA A N 1
ATOM 1239 C CA . ALA A 1 163 ? -7.177 -2.439 20.328 1.00 95.69 163 ALA A CA 1
ATOM 1240 C C . ALA A 1 163 ? -6.432 -3.151 21.468 1.00 95.69 163 ALA A C 1
ATOM 1242 O O . ALA A 1 163 ? -6.818 -4.250 21.866 1.00 95.69 163 ALA A O 1
ATOM 1243 N N . THR A 1 164 ? -5.418 -2.500 22.048 1.00 97.25 164 THR A N 1
ATOM 1244 C CA . THR A 1 164 ? -4.679 -3.032 23.205 1.00 97.25 164 THR A CA 1
ATOM 1245 C C . THR A 1 164 ? -5.622 -3.274 24.383 1.00 97.25 164 THR A C 1
ATOM 1247 O O . THR A 1 164 ? -5.703 -4.397 24.879 1.00 97.25 164 THR A O 1
ATOM 1250 N N . LYS A 1 165 ? -6.418 -2.265 24.767 1.00 96.88 165 LYS A N 1
ATOM 1251 C CA . LYS A 1 165 ? -7.390 -2.381 25.869 1.00 96.88 165 LYS A CA 1
ATOM 1252 C C . LYS A 1 165 ? -8.412 -3.492 25.631 1.00 96.88 165 LYS A C 1
ATOM 1254 O O . LYS A 1 165 ? -8.773 -4.208 26.563 1.00 96.88 165 LYS A O 1
ATOM 1259 N N . ALA A 1 166 ? -8.912 -3.624 24.403 1.00 95.31 166 ALA A N 1
ATOM 1260 C CA . ALA A 1 166 ? -9.890 -4.648 24.052 1.00 95.31 166 ALA A CA 1
ATOM 1261 C C . ALA A 1 166 ? -9.301 -6.064 24.178 1.00 95.31 166 ALA A C 1
ATOM 1263 O O . ALA A 1 166 ? -9.942 -6.951 24.752 1.00 95.31 166 ALA A O 1
ATOM 1264 N N . CYS A 1 167 ? -8.071 -6.264 23.697 1.00 93.56 167 CYS A N 1
ATOM 1265 C CA . CYS A 1 167 ? -7.352 -7.530 23.817 1.00 93.56 167 CYS A CA 1
ATOM 1266 C C . CYS A 1 167 ? -7.057 -7.883 25.281 1.00 93.56 167 CYS A C 1
ATOM 1268 O O . CYS A 1 167 ? -7.384 -8.985 25.716 1.00 93.56 167 CYS A O 1
ATOM 1270 N N . GLU A 1 168 ? -6.509 -6.944 26.057 1.00 94.62 168 GLU A N 1
ATOM 1271 C CA . GLU A 1 168 ? -6.215 -7.138 27.485 1.00 94.62 168 GLU A CA 1
ATOM 1272 C C . GLU A 1 168 ? -7.477 -7.508 28.269 1.00 94.62 168 GLU A C 1
ATOM 1274 O O . GLU A 1 168 ? -7.505 -8.521 28.964 1.00 94.62 168 GLU A O 1
ATOM 1279 N N . LYS A 1 169 ? -8.571 -6.764 28.071 1.00 93.75 169 LYS A N 1
ATOM 1280 C CA . LYS A 1 169 ? -9.861 -7.052 28.709 1.00 93.75 169 LYS A CA 1
ATOM 1281 C C . LYS A 1 169 ? -10.387 -8.451 28.376 1.00 93.75 169 LYS A C 1
ATOM 1283 O O . LYS A 1 169 ? -11.017 -9.086 29.219 1.00 93.75 169 LYS A O 1
ATOM 1288 N N . THR A 1 170 ? -10.166 -8.926 27.152 1.00 92.31 170 THR A N 1
ATOM 1289 C CA . THR A 1 170 ? -10.590 -10.270 26.731 1.00 92.31 170 THR A CA 1
ATOM 1290 C C . THR A 1 170 ? -9.780 -11.352 27.448 1.00 92.31 170 THR A C 1
ATOM 1292 O O . THR A 1 170 ? -10.351 -12.347 27.894 1.00 92.31 170 THR A O 1
ATOM 1295 N N . LEU A 1 171 ? -8.472 -11.141 27.622 1.00 88.88 171 LEU A N 1
ATOM 1296 C CA . LEU A 1 171 ? -7.604 -12.051 28.373 1.00 88.88 171 LEU A CA 1
ATOM 1297 C C . LEU A 1 171 ? -7.975 -12.093 29.861 1.00 88.88 171 LEU A C 1
ATOM 1299 O O . LEU A 1 171 ? -8.161 -13.178 30.405 1.00 88.88 171 LEU A O 1
ATOM 1303 N N . GLU A 1 172 ? -8.194 -10.936 30.493 1.00 86.62 172 GLU A N 1
ATOM 1304 C CA . GLU A 1 172 ? -8.620 -10.856 31.899 1.00 86.62 172 GLU A CA 1
ATOM 1305 C C . GLU A 1 172 ? -9.938 -11.612 32.150 1.00 86.62 172 GLU A C 1
ATOM 1307 O O . GLU A 1 172 ? -10.102 -12.292 33.164 1.00 86.62 172 GLU A O 1
ATOM 1312 N N . GLN A 1 173 ? -10.893 -11.528 31.218 1.00 78.88 173 GLN A N 1
ATOM 1313 C CA . GLN A 1 173 ? -12.161 -12.260 31.317 1.00 78.88 173 GLN A CA 1
ATOM 1314 C C . GLN A 1 173 ? -11.987 -13.777 31.169 1.00 78.88 173 GLN A C 1
ATOM 1316 O O . GLN A 1 173 ? -12.739 -14.532 31.790 1.00 78.88 173 GLN A O 1
ATOM 1321 N N . SER A 1 174 ? -10.997 -14.221 30.390 1.00 74.75 174 SER A N 1
ATOM 1322 C CA . SER A 1 174 ? -10.648 -15.637 30.245 1.00 74.75 174 SER A CA 1
ATOM 1323 C C . SER A 1 174 ? -10.031 -16.196 31.530 1.00 74.75 174 SER A C 1
ATOM 1325 O O . SER A 1 174 ? -10.467 -17.237 32.016 1.00 74.75 174 SER A O 1
ATOM 1327 N N . GLU A 1 175 ? -9.088 -15.472 32.140 1.00 70.19 175 GLU A N 1
ATOM 1328 C CA . GLU A 1 175 ? -8.405 -15.894 33.376 1.00 70.19 175 GLU A CA 1
ATOM 1329 C C . GLU A 1 175 ? -9.362 -15.973 34.581 1.00 70.19 175 GLU A C 1
ATOM 1331 O O . GLU A 1 175 ? -9.275 -16.879 35.415 1.00 70.19 175 GLU A O 1
ATOM 1336 N N . VAL A 1 176 ? -10.334 -15.057 34.671 1.00 61.34 176 VAL A N 1
ATOM 1337 C CA . VAL A 1 176 ? -11.365 -15.097 35.722 1.00 61.34 176 VAL A CA 1
ATOM 1338 C C . VAL A 1 176 ? -12.301 -16.298 35.544 1.00 61.34 176 VAL A C 1
ATOM 1340 O O . VAL A 1 176 ? -12.695 -16.908 36.544 1.00 61.34 176 VAL A O 1
ATOM 1343 N N . GLY A 1 177 ? -12.634 -16.655 34.298 1.00 59.12 177 GLY A N 1
ATOM 1344 C CA . GLY A 1 177 ? -13.445 -17.828 33.967 1.00 59.12 177 GLY A CA 1
ATOM 1345 C C . GLY A 1 177 ? -12.772 -19.141 34.368 1.00 59.12 177 GLY A C 1
ATOM 1346 O O . GLY A 1 177 ? -13.402 -19.961 35.034 1.00 59.12 177 GLY A O 1
ATOM 1347 N N . GLU A 1 178 ? -11.482 -19.292 34.062 1.00 59.09 178 GLU A N 1
ATOM 1348 C CA . GLU A 1 178 ? -10.681 -20.456 34.469 1.00 59.09 178 GLU A CA 1
ATOM 1349 C C . GLU A 1 178 ? -10.583 -20.574 36.001 1.00 59.09 178 GLU A C 1
ATOM 1351 O O . GLU A 1 178 ? -10.776 -21.658 36.549 1.00 59.09 178 GLU A O 1
ATOM 1356 N N . SER A 1 179 ? -10.404 -19.455 36.721 1.00 60.78 179 SER A N 1
ATOM 1357 C CA . SER A 1 179 ? -10.332 -19.471 38.194 1.00 60.78 179 SER A CA 1
ATOM 1358 C C . SER A 1 179 ? -11.639 -19.907 38.881 1.00 60.78 179 SER A C 1
ATOM 1360 O O . SER A 1 179 ? -11.618 -20.476 39.977 1.00 60.78 179 SER A O 1
ATOM 1362 N N . LEU A 1 180 ? -12.793 -19.628 38.262 1.00 60.53 180 LEU A N 1
ATOM 1363 C CA . LEU A 1 180 ? -14.110 -20.013 38.777 1.00 60.53 180 LEU A CA 1
ATOM 1364 C C . LEU A 1 180 ? -14.408 -21.488 38.510 1.00 60.53 180 LEU A C 1
ATOM 1366 O O . LEU A 1 180 ? -14.948 -22.153 39.397 1.00 60.53 180 LEU A O 1
ATOM 1370 N N . ASP A 1 181 ? -14.043 -21.990 37.330 1.00 61.84 181 ASP A N 1
ATOM 1371 C CA . ASP A 1 181 ? -14.211 -23.399 36.962 1.00 61.84 181 ASP A CA 1
ATOM 1372 C C . ASP A 1 181 ? -13.318 -24.296 37.838 1.00 61.84 181 ASP A C 1
ATOM 1374 O O . ASP A 1 181 ? -13.796 -25.262 38.435 1.00 61.84 181 ASP A O 1
ATOM 1378 N N . GLU A 1 182 ? -12.065 -23.887 38.071 1.00 62.69 182 GLU A N 1
ATOM 1379 C CA . GLU A 1 182 ? -11.132 -24.580 38.971 1.00 62.69 182 GLU A CA 1
ATOM 1380 C C . GLU A 1 182 ? -11.639 -24.591 40.434 1.00 62.69 182 GLU A C 1
ATOM 1382 O O . GLU A 1 182 ? -11.523 -25.589 41.155 1.00 62.69 182 GLU A O 1
ATOM 1387 N N . MET A 1 183 ? -12.295 -23.513 40.882 1.00 57.84 183 MET A N 1
ATOM 1388 C CA . MET A 1 183 ? -12.924 -23.454 42.209 1.00 57.84 183 MET A CA 1
ATOM 1389 C C . MET A 1 183 ? -14.198 -24.315 42.308 1.00 57.84 183 MET A C 1
ATOM 1391 O O . MET A 1 183 ? -14.515 -24.829 43.388 1.00 57.84 183 MET A O 1
ATOM 1395 N N . MET A 1 184 ? -14.948 -24.474 41.213 1.00 59.78 184 MET A N 1
ATOM 1396 C CA . MET A 1 184 ? -16.118 -25.355 41.154 1.00 59.78 184 MET A CA 1
ATOM 1397 C C . MET A 1 184 ? -15.719 -26.837 41.133 1.00 59.78 184 MET A C 1
ATOM 1399 O O . MET A 1 184 ? -16.358 -27.630 41.833 1.00 59.78 184 MET A O 1
ATOM 1403 N N . GLU A 1 185 ? -14.634 -27.207 40.447 1.00 59.78 185 GLU A N 1
ATOM 1404 C CA . GLU A 1 185 ? -14.083 -28.570 40.476 1.00 59.78 185 GLU A CA 1
ATOM 1405 C C . GLU A 1 185 ? -13.597 -28.965 41.881 1.00 59.78 185 GLU A C 1
ATOM 1407 O O . GLU A 1 185 ? -13.964 -30.031 42.385 1.00 59.78 185 GLU A O 1
ATOM 1412 N N . GLN A 1 186 ? -12.902 -28.073 42.599 1.00 54.47 186 GLN A N 1
ATOM 1413 C CA . GLN A 1 186 ? -12.477 -28.347 43.983 1.00 54.47 186 GLN A CA 1
ATOM 1414 C C . GLN A 1 186 ? -13.644 -28.515 44.972 1.00 54.47 186 GLN A C 1
ATOM 1416 O O . GLN A 1 186 ? -13.502 -29.195 45.992 1.00 54.47 186 GLN A O 1
ATOM 1421 N N . LYS A 1 187 ? -14.816 -27.921 44.707 1.00 51.59 187 LYS A N 1
ATOM 1422 C CA . LYS A 1 187 ? -16.006 -28.093 45.561 1.00 51.59 187 LYS A CA 1
ATOM 1423 C C . LYS A 1 187 ? -16.829 -29.343 45.246 1.00 51.59 187 LYS A C 1
ATOM 1425 O O . LYS A 1 187 ? -17.597 -29.763 46.113 1.00 51.59 187 LYS A O 1
ATOM 1430 N N . LEU A 1 188 ? -16.668 -29.950 44.070 1.00 47.59 188 LEU A N 1
ATOM 1431 C CA . LEU A 1 188 ? -17.340 -31.203 43.710 1.00 47.59 188 LEU A CA 1
ATOM 1432 C C . LEU A 1 188 ? -16.627 -32.443 44.275 1.00 47.59 188 LEU A C 1
ATOM 1434 O O . LEU A 1 188 ? -17.308 -33.401 44.637 1.00 47.59 188 LEU A O 1
ATOM 1438 N N . GLU A 1 189 ? -15.305 -32.412 44.474 1.00 51.69 189 GLU A N 1
ATOM 1439 C CA . GLU A 1 189 ? -14.589 -33.523 45.132 1.00 51.69 189 GLU A CA 1
ATOM 1440 C C . GLU A 1 189 ? -14.845 -33.615 46.651 1.00 51.69 189 GLU A C 1
ATOM 1442 O O . GLU A 1 189 ? -14.787 -34.698 47.231 1.00 51.69 189 GLU A O 1
ATOM 1447 N N . VAL A 1 190 ? -15.199 -32.511 47.320 1.00 53.47 190 VAL A N 1
ATOM 1448 C CA . VAL A 1 190 ? -15.396 -32.491 48.787 1.00 53.47 190 VAL A CA 1
ATOM 1449 C C . VAL A 1 190 ? -16.778 -33.016 49.222 1.00 53.47 190 VAL A C 1
ATOM 1451 O O . VAL A 1 190 ? -16.961 -33.388 50.381 1.00 53.47 190 VAL A O 1
ATOM 1454 N N . ALA A 1 191 ? -17.756 -33.117 48.315 1.00 53.59 191 ALA A N 1
ATOM 1455 C CA . ALA A 1 191 ? -19.117 -33.569 48.640 1.00 53.59 191 ALA A CA 1
ATOM 1456 C C . ALA A 1 191 ? -19.366 -35.081 48.426 1.00 53.59 191 ALA A C 1
ATOM 1458 O O . ALA A 1 191 ? -20.451 -35.569 48.739 1.00 53.59 191 ALA A O 1
ATOM 1459 N N . GLY A 1 192 ? -18.382 -35.835 47.921 1.00 47.22 192 GLY A N 1
ATOM 1460 C CA . GLY A 1 192 ? -18.539 -37.244 47.529 1.00 47.22 192 GLY A CA 1
ATOM 1461 C C . GLY A 1 192 ? -18.295 -38.305 48.611 1.00 47.22 192 GLY A C 1
ATOM 1462 O O . GLY A 1 192 ? -18.425 -39.484 48.305 1.00 47.22 192 GLY A O 1
ATOM 1463 N N . ASN A 1 193 ? -17.959 -37.929 49.854 1.00 49.66 193 ASN A N 1
ATOM 1464 C CA . ASN A 1 193 ? -17.597 -38.883 50.922 1.00 49.66 193 ASN A CA 1
ATOM 1465 C C . ASN A 1 193 ? -18.431 -38.747 52.213 1.00 49.66 193 ASN A C 1
ATOM 1467 O O . ASN A 1 193 ? -17.993 -39.125 53.299 1.00 49.66 193 ASN A O 1
ATOM 1471 N N . GLY A 1 194 ? -19.654 -38.220 52.108 1.00 49.41 194 GLY A N 1
ATOM 1472 C CA . GLY A 1 194 ? -20.644 -38.284 53.184 1.00 49.41 194 GLY A CA 1
ATOM 1473 C C . GLY A 1 194 ? -21.245 -39.685 53.291 1.00 49.41 194 GLY A C 1
ATOM 1474 O O . GLY A 1 194 ? -22.363 -39.9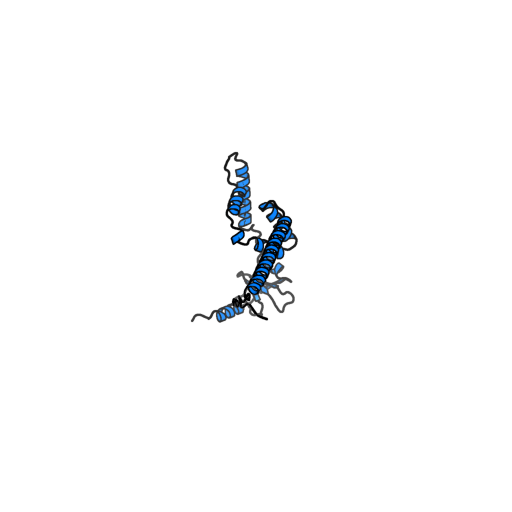09 52.834 1.00 49.41 194 GLY A O 1
ATOM 1475 N N . GLU A 1 195 ? -20.495 -40.628 53.860 1.00 47.16 195 GLU A N 1
ATOM 1476 C CA . GLU A 1 195 ? -20.986 -41.959 54.217 1.00 47.16 195 GLU A CA 1
ATOM 1477 C C . GLU A 1 195 ? -22.119 -41.808 55.247 1.00 47.16 195 GLU A C 1
ATOM 1479 O O . GLU A 1 195 ? -21.909 -41.496 56.421 1.00 47.16 195 GLU A O 1
ATOM 1484 N N . ILE A 1 196 ? -23.354 -41.966 54.768 1.00 53.94 196 ILE A N 1
ATOM 1485 C CA . ILE A 1 196 ? -24.557 -42.132 55.581 1.00 53.94 196 ILE A CA 1
ATOM 1486 C C . I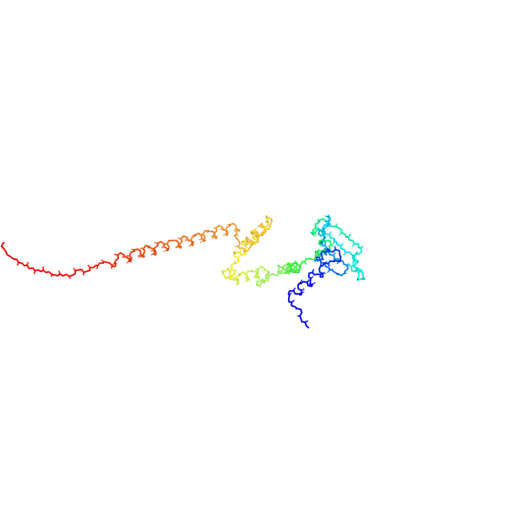LE A 1 196 ? -24.429 -43.488 56.283 1.00 53.94 196 ILE A C 1
ATOM 1488 O O . ILE A 1 196 ? -24.771 -44.531 55.733 1.00 53.94 196 ILE A O 1
ATOM 1492 N N . GLY A 1 197 ? -23.886 -43.463 57.499 1.00 47.28 197 GLY A N 1
ATOM 1493 C CA . GLY A 1 197 ? -23.970 -44.557 58.460 1.00 47.28 197 GLY A CA 1
ATOM 1494 C C . GLY A 1 197 ? -25.274 -44.451 59.242 1.00 47.28 197 GLY A C 1
ATOM 1495 O O . GLY A 1 197 ? -25.302 -43.897 60.339 1.00 47.28 197 GLY A O 1
ATOM 1496 N N . ASP A 1 198 ? -26.354 -44.940 58.644 1.00 50.72 198 ASP A N 1
ATOM 1497 C CA . ASP A 1 198 ? -27.613 -45.223 59.325 1.00 50.72 198 ASP A CA 1
ATOM 1498 C C . ASP A 1 198 ? -27.479 -46.605 59.980 1.00 50.72 198 ASP A C 1
ATOM 1500 O O . ASP A 1 198 ? -27.378 -47.599 59.271 1.00 50.72 198 ASP A O 1
ATOM 1504 N N . GLU A 1 199 ? -27.442 -46.687 61.313 1.00 46.59 199 GLU A N 1
ATOM 1505 C CA . GLU A 1 199 ? -27.940 -47.874 62.017 1.00 46.59 199 GLU A CA 1
ATOM 1506 C C . GLU A 1 199 ? -28.325 -47.545 63.468 1.00 46.59 199 GLU A C 1
ATOM 1508 O O . GLU A 1 199 ? -27.515 -47.245 64.348 1.00 46.59 199 GLU A O 1
ATOM 1513 N N . MET A 1 200 ? -29.638 -47.587 63.687 1.00 52.09 200 MET A N 1
ATOM 1514 C CA . MET A 1 200 ? -30.316 -47.521 64.972 1.00 52.09 200 MET A CA 1
ATOM 1515 C C . MET A 1 200 ? -29.880 -48.659 65.903 1.00 52.09 200 MET A C 1
ATOM 1517 O O . MET A 1 200 ? -29.833 -49.816 65.495 1.00 52.09 200 MET A O 1
ATOM 1521 N N . SER A 1 201 ? -29.744 -48.372 67.200 1.00 49.53 201 SER A N 1
ATOM 1522 C CA . SER A 1 201 ? -30.068 -49.338 68.260 1.00 49.53 201 SER A CA 1
ATOM 1523 C C . SER A 1 201 ? -30.399 -48.624 69.567 1.00 49.53 201 SER A C 1
ATOM 1525 O O . SER A 1 201 ? -29.541 -48.089 70.263 1.00 49.53 201 SER A O 1
ATOM 1527 N N . VAL A 1 202 ? -31.691 -48.636 69.888 1.00 55.88 202 VAL A N 1
ATOM 1528 C CA . VAL A 1 202 ? -32.254 -48.282 71.190 1.00 55.88 202 VAL A CA 1
ATOM 1529 C C . VAL A 1 202 ? -32.273 -49.558 72.033 1.00 55.88 202 VAL A C 1
ATOM 1531 O O . VAL A 1 202 ? -32.866 -50.544 71.607 1.00 55.88 202 VAL A O 1
ATOM 1534 N N . SER A 1 203 ? -31.699 -49.554 73.237 1.00 53.78 203 SER A N 1
ATOM 1535 C CA . SER A 1 203 ? -32.174 -50.441 74.308 1.00 53.78 203 SER A CA 1
ATOM 1536 C C . SER A 1 203 ? -31.860 -49.861 75.681 1.00 53.78 203 SER A C 1
ATOM 1538 O O . SER A 1 203 ? -30.753 -49.422 75.972 1.00 53.78 203 SER A O 1
ATOM 1540 N N . ASN A 1 204 ? -32.907 -49.857 76.492 1.00 51.88 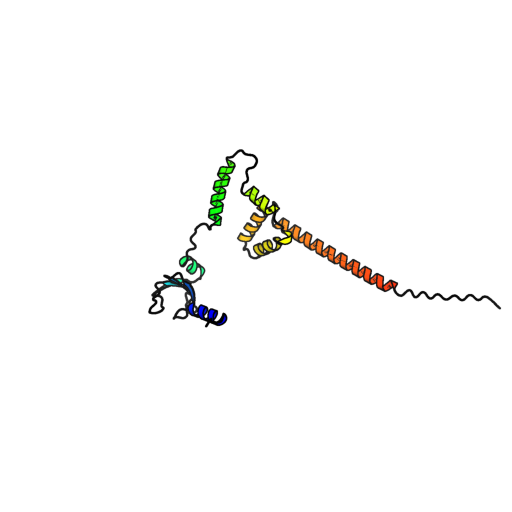204 ASN A N 1
ATOM 1541 C CA . ASN A 1 204 ? -33.098 -49.198 77.770 1.00 51.88 204 ASN A CA 1
ATOM 1542 C C . ASN A 1 204 ? -32.904 -50.209 78.922 1.00 51.88 204 ASN A C 1
ATOM 1544 O O . ASN A 1 204 ? -33.271 -51.370 78.750 1.00 51.88 204 ASN A O 1
ATOM 1548 N N . GLY A 1 205 ? -32.459 -49.748 80.100 1.00 45.72 205 GLY A N 1
ATOM 1549 C CA . GLY A 1 205 ? -32.510 -50.485 81.383 1.00 45.72 205 GLY A CA 1
ATOM 1550 C C . GLY A 1 205 ? -31.441 -51.582 81.557 1.00 45.72 205 GLY A C 1
ATOM 1551 O O . GLY A 1 205 ? -30.978 -52.160 80.589 1.00 45.72 205 GLY A O 1
ATOM 1552 N N . GLU A 1 206 ? -30.956 -51.942 82.744 1.00 48.78 206 GLU A N 1
ATOM 1553 C CA . GLU A 1 206 ? -31.338 -51.676 84.132 1.00 48.78 206 GLU A CA 1
ATOM 1554 C C . GLU A 1 206 ? -30.110 -51.891 85.049 1.00 48.78 206 GLU A C 1
ATOM 1556 O O . GLU A 1 206 ? -29.255 -52.718 84.734 1.00 48.78 206 GLU A O 1
ATOM 1561 N N . ARG A 1 207 ? -30.169 -51.247 86.229 1.00 42.25 207 ARG A N 1
ATOM 1562 C CA . ARG A 1 207 ? -29.461 -51.505 87.506 1.00 42.25 207 ARG A CA 1
ATOM 1563 C C . ARG A 1 207 ? -28.029 -51.011 87.708 1.00 42.25 207 ARG A C 1
ATOM 1565 O O . ARG A 1 207 ? -27.084 -51.572 87.124 1.00 42.25 207 ARG A O 1
#

Sequence (207 aa):
MTNSYPEQKMADALEAIDTKGNIVLQNNGEDALLFMPSAVAKFCIAHGYDEQTCSWSHGSYYSNLTAASMEFSPVETHPDERTEAIEHIDNLVDKIDGLESAGVTDADTVLADMVERADFEQTGVAAEIFNLYTEADGAGREVIGSMFESLIGESFDTFLSEATKACEKTLEQSEVGESLDEMMEQKLEVAGNGEIGDEMSVSNGER

Foldseek 3Di:
DDDDPVVVVVVVQVVQAAPVRWGFPDDPPAWTWTADPPDQQGIWTFGDQDPVVSDGDDTDGHNDPVVRVCVNDVPPPPPPPVSVVVVVLVVVVVVQVVDPDDPDDHPVNVVVVVVVPDDCVVVVVVVVLVVQCVPDDPVSVVVSQVVCCVNPVDGPVVVVVVVVVVVVVVVVVVVVVVVVVVVVVVVVVVPPPPPPPDDDDDDDDDD

pLDDT: mean 79.68, std 15.6, range [42.25, 97.75]